Protein AF-A0A7J6WNK1-F1 (afdb_monomer_lite)

Secondary structure (DSSP, 8-state):
-------HHHHHHHHHHHHHHHHIIIIIHHHHHHHHHHHTTS--HHHHHHHTTSHHHHHHHHHHHHHHHHHHHHHHHHHHHHTSS--PPPSSHHHHHHHHHHHHHHHHHHHHHHHHHHHHHHHHHHHHSS-GGGTGGG-----------PPP------------------------TT--S------SS-TTSPPHHHHTT-----SSSPPP-TTSPBPTTSSSB--TTT---

Organism: Thalictrum thalictroides (NCBI:txid46969)

pLDDT: mean 73.59, std 22.01, range [27.31, 96.44]

Radius of gyration: 33.32 Å; chains: 1; bounding box: 62×66×99 Å

Foldseek 3Di:
DDDDDPPDVVVVVVVVVVVVCCCVVPDPVVVVVVVVVVVVVQDDDPVNVVCCVDPVSVVVVVVVVVVVLVVQQVVQCCCCVVPVDRLGQDPDPVCNVVSVVVVVVSVVVVVVVVVVVVVVQVVCCVVVVDRCVVPPVPPDDDPPDPDDDDDDDDDDDDDDDDDDDDDDDDDDPDDDPPPPDPDPPDDPDDVVDDDVCVVVVPDDDPPPDPDDDPPFDADPVNPDGDDPVNPDD

Sequence (233 aa):
MMEIDSDSEQSSTKKKIETLQGFTLGPLTSSISKLSFSSRGIPSDEDFHFYYNFIEFKKPIKEIVKKTESTLKSIGTSTSGIWGKNLSFPDDLDDAYDWLVNINDELFERFDSCVDEFKKVRKMEEESGKRVSSIMDEDGFQLVGKKKKGENRNLEKDEVEKMGSSSSAVKTVSRDARTTAARPRVPFHIPSITRPQREFKMVVDNSNEPFEHFWLEKSEDGSRVIHPLVSRH

InterPro domains:
  IPR012588 Exosome-associated factor Rrp6, N-terminal [PF08066] (39-120)
  IPR045092 Exosome complex exonuclease Rrp6-like [PTHR12124] (28-230)

Structure (mmCIF, N/CA/C/O backbone):
data_AF-A0A7J6WNK1-F1
#
_entry.id   AF-A0A7J6WNK1-F1
#
loop_
_atom_site.group_PDB
_atom_site.id
_atom_site.type_symbol
_atom_site.label_atom_id
_atom_site.label_alt_id
_atom_site.label_comp_id
_atom_site.label_asym_id
_atom_site.label_entity_id
_atom_site.label_seq_id
_atom_site.pdbx_PDB_ins_code
_atom_site.Cartn_x
_atom_site.Cartn_y
_atom_site.Cartn_z
_atom_site.occupancy
_atom_site.B_iso_or_equiv
_atom_site.auth_seq_id
_atom_site.auth_comp_id
_atom_site.auth_asym_id
_atom_site.auth_atom_id
_atom_site.pdbx_PDB_model_num
ATOM 1 N N . MET A 1 1 ? 31.914 30.004 -28.843 1.00 34.59 1 MET A N 1
ATOM 2 C CA . MET A 1 1 ? 32.045 28.716 -28.135 1.00 34.59 1 MET A CA 1
ATOM 3 C C . MET A 1 1 ? 31.206 28.855 -26.878 1.00 34.59 1 MET A C 1
ATOM 5 O O . MET A 1 1 ? 31.597 29.604 -25.998 1.00 34.59 1 MET A O 1
ATOM 9 N N . MET A 1 2 ? 29.986 28.318 -26.888 1.00 38.06 2 MET A N 1
ATOM 10 C CA . MET A 1 2 ? 29.057 28.371 -25.754 1.00 38.06 2 MET A CA 1
ATOM 11 C C . MET A 1 2 ? 28.550 26.951 -25.533 1.00 38.06 2 MET A C 1
ATOM 13 O O . MET A 1 2 ? 27.915 26.375 -26.414 1.00 38.06 2 MET A O 1
ATOM 17 N N . GLU A 1 3 ? 28.933 26.382 -24.396 1.00 40.69 3 GLU A N 1
ATOM 18 C CA . GLU A 1 3 ? 28.396 25.135 -23.863 1.00 40.69 3 GLU A CA 1
ATOM 19 C C . GLU A 1 3 ? 26.953 25.402 -23.416 1.00 40.69 3 GLU A C 1
ATOM 21 O O . GLU A 1 3 ? 26.695 26.401 -22.748 1.00 40.69 3 GLU A O 1
ATOM 26 N N . ILE A 1 4 ? 26.001 24.569 -23.846 1.00 45.25 4 ILE A N 1
ATOM 27 C CA . ILE A 1 4 ? 24.585 24.697 -23.476 1.00 45.25 4 ILE A CA 1
ATOM 28 C C . ILE A 1 4 ? 24.201 23.478 -22.637 1.00 45.25 4 ILE A C 1
ATOM 30 O O . ILE A 1 4 ? 24.302 22.334 -23.094 1.00 45.25 4 ILE A O 1
ATOM 34 N N . ASP A 1 5 ? 23.776 23.778 -21.411 1.00 42.44 5 ASP A N 1
ATOM 35 C CA . ASP A 1 5 ? 23.378 22.884 -20.326 1.00 42.44 5 ASP A CA 1
ATOM 36 C C . ASP A 1 5 ? 22.405 21.782 -20.769 1.00 42.44 5 ASP A C 1
ATOM 38 O O . ASP A 1 5 ? 21.244 22.027 -21.093 1.00 42.44 5 ASP A O 1
ATOM 42 N N . SER A 1 6 ? 22.870 20.532 -20.712 1.00 45.84 6 SER A N 1
ATOM 43 C CA . SER A 1 6 ? 22.037 19.320 -20.813 1.00 45.84 6 SER A CA 1
ATOM 44 C C . SER A 1 6 ? 21.539 18.830 -19.439 1.00 45.84 6 SER A C 1
ATOM 46 O O . SER A 1 6 ? 21.073 17.698 -19.313 1.00 45.84 6 SER A O 1
ATOM 48 N N . ASP A 1 7 ? 21.630 19.669 -18.403 1.00 47.41 7 ASP A N 1
ATOM 49 C CA . ASP A 1 7 ? 21.471 19.257 -17.003 1.00 47.41 7 ASP A CA 1
ATOM 50 C C . ASP A 1 7 ? 20.048 19.406 -16.429 1.00 47.41 7 ASP A C 1
ATOM 52 O O . ASP A 1 7 ? 19.753 18.816 -15.388 1.00 47.41 7 ASP A O 1
ATOM 56 N N . SER A 1 8 ? 19.122 20.132 -17.068 1.00 53.72 8 SER A N 1
ATOM 57 C CA . SER A 1 8 ? 17.834 20.500 -16.438 1.00 53.72 8 SER A CA 1
ATOM 58 C C . SER A 1 8 ? 16.804 19.355 -16.335 1.00 53.72 8 SER A C 1
ATOM 60 O O . SER A 1 8 ? 16.194 19.166 -15.280 1.00 53.72 8 SER A O 1
ATOM 62 N N . GLU A 1 9 ? 16.645 18.535 -17.376 1.00 48.50 9 GLU A N 1
ATOM 63 C CA . GLU A 1 9 ? 15.690 17.407 -17.425 1.00 48.50 9 GLU A CA 1
ATOM 64 C C . GLU A 1 9 ? 16.149 16.219 -16.560 1.00 48.50 9 GLU A C 1
ATOM 66 O O . GLU A 1 9 ? 15.383 15.680 -15.752 1.00 48.50 9 GLU A O 1
ATOM 71 N N . GLN A 1 10 ? 17.439 15.868 -16.638 1.00 51.78 10 GLN A N 1
ATOM 72 C CA . GLN A 1 10 ? 18.044 14.870 -15.750 1.00 51.78 10 GLN A CA 1
ATOM 73 C C . GLN A 1 10 ? 18.044 15.333 -14.287 1.00 51.78 10 GLN A C 1
ATOM 75 O O . GLN A 1 10 ? 17.928 14.504 -13.390 1.00 51.78 10 GLN A O 1
ATOM 80 N N . SER A 1 11 ? 18.149 16.639 -14.023 1.00 57.25 11 SER A N 1
ATOM 81 C CA . SER A 1 11 ? 18.037 17.209 -12.673 1.00 57.25 11 SER A CA 1
ATOM 82 C C . SER A 1 11 ? 16.638 17.011 -12.080 1.00 57.25 11 SER A C 1
ATOM 84 O O . SER A 1 11 ? 16.518 16.689 -10.899 1.00 57.25 11 SER A O 1
ATOM 86 N N . SER A 1 12 ? 15.570 17.125 -12.878 1.00 74.62 12 SER A N 1
ATOM 87 C CA . SER A 1 12 ? 14.189 16.997 -12.383 1.00 74.62 12 SER A CA 1
ATOM 88 C C . SER A 1 12 ? 13.828 15.570 -11.940 1.00 74.62 12 SER A C 1
ATOM 90 O O . SER A 1 12 ? 13.218 15.374 -10.887 1.00 74.62 12 SER A O 1
ATOM 92 N N . THR A 1 13 ? 14.241 14.563 -12.709 1.00 78.75 13 THR A N 1
ATOM 93 C CA . THR A 1 13 ? 13.998 13.143 -12.416 1.00 78.75 13 THR A CA 1
ATOM 94 C C . THR A 1 13 ? 14.875 12.656 -11.270 1.00 78.75 13 THR A C 1
ATOM 96 O O . THR A 1 13 ? 14.367 11.997 -10.364 1.00 78.75 13 THR A O 1
ATOM 99 N N . LYS A 1 14 ? 16.152 13.066 -11.234 1.00 84.81 14 LYS A N 1
ATOM 100 C CA . LYS A 1 14 ? 17.052 12.825 -10.093 1.00 84.81 14 LYS A CA 1
ATOM 101 C C . LYS A 1 14 ? 16.470 13.382 -8.794 1.00 84.81 14 LYS A C 1
ATOM 103 O O . LYS A 1 14 ? 16.349 12.635 -7.830 1.00 84.81 14 LYS A O 1
ATOM 108 N N . LYS A 1 15 ? 15.985 14.630 -8.797 1.00 88.38 15 LYS A N 1
ATOM 109 C CA . LYS A 1 15 ? 15.317 15.238 -7.632 1.00 88.38 15 LYS A CA 1
ATOM 110 C C . LYS A 1 15 ? 14.095 14.440 -7.175 1.00 88.38 15 LYS A C 1
ATOM 112 O O . LYS A 1 15 ? 13.946 14.193 -5.984 1.00 88.38 15 LYS A O 1
ATOM 117 N N . LYS A 1 16 ? 13.233 13.993 -8.098 1.00 90.19 16 LYS A N 1
ATOM 118 C CA . LYS A 1 16 ? 12.074 13.145 -7.753 1.00 90.19 16 LYS A CA 1
ATOM 119 C C . LYS A 1 16 ? 12.514 11.838 -7.085 1.00 90.19 16 LYS A C 1
ATOM 121 O O . LYS A 1 16 ? 11.961 11.472 -6.050 1.00 90.19 16 LYS A O 1
ATOM 126 N N . ILE A 1 17 ? 13.535 11.173 -7.624 1.00 91.56 17 ILE A N 1
ATOM 127 C CA . ILE A 1 17 ? 14.082 9.931 -7.058 1.00 91.56 17 ILE A CA 1
ATOM 128 C C . ILE A 1 17 ? 14.664 10.175 -5.662 1.00 91.56 17 ILE A C 1
ATOM 130 O O . ILE A 1 17 ? 14.347 9.430 -4.741 1.00 91.56 17 ILE A O 1
ATOM 134 N N . GLU A 1 18 ? 15.450 11.236 -5.479 1.00 91.94 18 GLU A N 1
ATOM 135 C CA . GLU A 1 18 ? 16.028 11.611 -4.183 1.00 91.94 18 GLU A CA 1
ATOM 136 C C . GLU A 1 18 ? 14.943 11.909 -3.142 1.00 91.94 18 GLU A C 1
ATOM 138 O O . GLU A 1 18 ? 15.019 11.427 -2.013 1.00 91.94 18 GLU A O 1
ATOM 143 N N . THR A 1 19 ? 13.891 12.645 -3.521 1.00 93.00 19 THR A N 1
ATOM 144 C CA . THR A 1 19 ? 12.760 12.912 -2.618 1.00 93.00 19 THR A CA 1
ATOM 145 C C . THR A 1 19 ? 12.017 11.636 -2.231 1.00 93.00 19 THR A C 1
ATOM 147 O O . THR A 1 19 ? 11.697 11.452 -1.055 1.00 93.00 19 THR A O 1
ATOM 150 N N . LEU A 1 20 ? 11.790 10.725 -3.185 1.00 92.06 20 LEU A N 1
ATOM 151 C CA . LEU A 1 20 ? 11.141 9.445 -2.923 1.00 92.06 20 LEU A CA 1
ATOM 152 C C . LEU A 1 20 ? 12.001 8.574 -2.003 1.00 92.06 20 LEU A C 1
ATOM 154 O O . LEU A 1 20 ? 11.494 8.060 -1.011 1.00 92.06 20 LEU A O 1
ATOM 158 N N . GLN A 1 21 ? 13.303 8.470 -2.277 1.00 92.19 21 GLN A N 1
ATOM 159 C CA . GLN A 1 21 ? 14.247 7.733 -1.439 1.00 92.19 21 GLN A CA 1
ATOM 160 C C . GLN A 1 21 ? 14.309 8.302 -0.020 1.00 92.19 21 GLN A C 1
ATOM 162 O O . GLN A 1 21 ? 14.218 7.547 0.947 1.00 92.19 21 GLN A O 1
ATOM 167 N N . GLY A 1 22 ? 14.405 9.626 0.124 1.00 93.94 22 GLY A N 1
ATOM 168 C CA . GLY A 1 22 ? 14.402 10.292 1.426 1.00 93.94 22 GLY A CA 1
ATOM 169 C C . GLY A 1 22 ? 13.127 10.003 2.218 1.00 93.94 22 GLY A C 1
ATOM 170 O O . GLY A 1 22 ? 13.191 9.708 3.412 1.00 93.94 22 GLY A O 1
ATOM 171 N N . PHE A 1 23 ? 11.972 10.005 1.548 1.00 94.25 23 PHE A N 1
ATOM 172 C CA . PHE A 1 23 ? 10.697 9.643 2.159 1.00 94.25 23 PHE A CA 1
ATOM 173 C C . PHE A 1 23 ? 10.648 8.168 2.586 1.00 94.25 23 PHE A C 1
ATOM 175 O O . PHE A 1 23 ? 10.246 7.874 3.716 1.00 94.25 23 PHE A O 1
ATOM 182 N N . THR A 1 24 ? 11.086 7.244 1.723 1.00 91.94 24 THR A N 1
ATOM 183 C CA . THR A 1 24 ? 11.048 5.803 2.007 1.00 91.94 24 THR A CA 1
ATOM 184 C C . THR A 1 24 ? 12.036 5.400 3.092 1.00 91.94 24 THR A C 1
ATOM 186 O O . THR A 1 24 ? 11.674 4.619 3.958 1.00 91.94 24 THR A O 1
ATOM 189 N N . LEU A 1 25 ? 13.263 5.930 3.087 1.00 93.00 25 LEU A N 1
ATOM 190 C CA . LEU A 1 25 ? 14.304 5.564 4.056 1.00 93.00 25 LEU A CA 1
ATOM 191 C C . LEU A 1 25 ? 14.124 6.238 5.423 1.00 93.00 25 LEU A C 1
ATOM 193 O O . LEU A 1 25 ? 14.620 5.708 6.414 1.00 93.00 25 LEU A O 1
ATOM 197 N N . GLY A 1 26 ? 13.431 7.378 5.488 1.00 92.31 26 GLY A N 1
ATOM 198 C CA . GLY A 1 26 ? 13.261 8.151 6.718 1.00 92.31 26 GLY A CA 1
ATOM 199 C C . GLY A 1 26 ? 11.870 8.022 7.354 1.00 92.31 26 GLY A C 1
ATOM 200 O O . GLY A 1 26 ? 11.633 7.133 8.179 1.00 92.31 26 GLY A O 1
ATOM 201 N N . PRO A 1 27 ? 10.948 8.958 7.066 1.00 93.88 27 PRO A N 1
ATOM 202 C CA . PRO A 1 27 ? 9.694 9.086 7.801 1.00 93.88 27 PRO A CA 1
ATOM 203 C C . PRO A 1 27 ? 8.761 7.885 7.622 1.00 93.88 27 PRO A C 1
ATOM 205 O O . PRO A 1 27 ? 8.099 7.497 8.588 1.00 93.88 27 PRO A O 1
ATOM 208 N N . LEU A 1 28 ? 8.714 7.276 6.433 1.00 93.94 28 LEU A N 1
ATOM 209 C CA . LEU A 1 28 ? 7.808 6.162 6.160 1.00 93.94 28 LEU A CA 1
ATOM 210 C C . LEU A 1 28 ? 8.210 4.903 6.938 1.00 93.94 28 LEU A C 1
ATOM 212 O O . LEU A 1 28 ? 7.412 4.380 7.714 1.00 93.94 28 LEU A O 1
ATOM 216 N N . THR A 1 29 ? 9.456 4.448 6.794 1.00 95.62 29 THR A N 1
ATOM 217 C CA . THR A 1 29 ? 9.992 3.280 7.517 1.00 95.62 29 THR A CA 1
ATOM 218 C C . THR A 1 29 ? 9.930 3.458 9.027 1.00 95.62 29 THR A C 1
ATOM 220 O O . THR A 1 29 ? 9.540 2.527 9.735 1.00 95.62 29 THR A O 1
ATOM 223 N N . SER A 1 30 ? 10.257 4.650 9.539 1.00 95.88 30 SER A N 1
ATOM 224 C CA . SER A 1 30 ? 10.147 4.947 10.970 1.00 95.88 30 SER A CA 1
ATOM 225 C C . SER A 1 30 ? 8.700 4.850 11.456 1.00 95.88 30 SER A C 1
ATOM 227 O O . SER A 1 30 ? 8.442 4.248 12.500 1.00 95.88 30 SER A O 1
ATOM 229 N N . SER A 1 31 ? 7.746 5.391 10.693 1.00 95.69 31 SER A N 1
ATOM 230 C CA . SER A 1 31 ? 6.321 5.343 11.037 1.00 95.69 31 SER A CA 1
ATOM 231 C C . SER A 1 31 ? 5.776 3.916 11.003 1.00 95.69 31 SER A C 1
ATOM 233 O O . SER A 1 31 ? 5.101 3.510 11.945 1.00 95.69 31 SER A O 1
ATOM 235 N N . ILE A 1 32 ? 6.134 3.125 9.986 1.00 95.12 32 ILE A N 1
ATOM 236 C CA . ILE A 1 32 ? 5.760 1.705 9.878 1.00 95.12 32 ILE A CA 1
ATOM 237 C C . ILE A 1 32 ? 6.359 0.897 11.033 1.00 95.12 32 ILE A C 1
ATOM 239 O O . ILE A 1 32 ? 5.665 0.086 11.641 1.00 95.12 32 ILE A O 1
ATOM 243 N N . SER A 1 33 ? 7.620 1.148 11.390 1.00 94.88 33 SER A N 1
ATOM 244 C CA . SER A 1 33 ? 8.281 0.459 12.505 1.00 94.88 33 SER A CA 1
ATOM 245 C C . SER A 1 33 ? 7.610 0.775 13.842 1.00 94.88 33 SER A C 1
ATOM 247 O O . SER A 1 33 ? 7.338 -0.131 14.628 1.00 94.88 33 SER A O 1
ATOM 249 N N . LYS A 1 34 ? 7.286 2.052 14.092 1.00 95.00 34 LYS A N 1
ATOM 250 C CA . LYS A 1 34 ? 6.538 2.477 15.286 1.00 95.00 34 LYS A CA 1
ATOM 251 C C . LYS A 1 34 ? 5.139 1.871 15.320 1.00 95.00 34 LYS A C 1
ATOM 253 O O . LYS A 1 34 ? 4.717 1.420 16.378 1.00 95.00 34 LYS A O 1
ATOM 258 N N . LEU A 1 35 ? 4.445 1.830 14.182 1.00 93.31 35 LEU A N 1
ATOM 259 C CA . LEU A 1 35 ? 3.123 1.220 14.067 1.00 93.31 35 LEU A CA 1
ATOM 260 C C . LEU A 1 35 ? 3.184 -0.283 14.361 1.00 93.31 35 LEU A C 1
ATOM 262 O O . LEU A 1 35 ? 2.418 -0.771 15.184 1.00 93.31 35 LEU A O 1
ATOM 266 N N . SER A 1 36 ? 4.135 -1.000 13.758 1.00 93.88 36 SER A N 1
ATOM 267 C CA . SER A 1 36 ? 4.348 -2.432 13.986 1.00 93.88 36 SER A CA 1
ATOM 268 C C . SER A 1 36 ? 4.683 -2.730 15.448 1.00 93.88 36 SER A C 1
ATOM 270 O O . SER A 1 36 ? 4.097 -3.630 16.046 1.00 93.88 36 SER A O 1
ATOM 272 N N . PHE A 1 37 ? 5.567 -1.936 16.059 1.00 93.38 37 PHE A N 1
ATOM 273 C CA . PHE A 1 37 ? 5.897 -2.076 17.475 1.00 93.38 37 PHE A CA 1
ATOM 274 C C . PHE A 1 37 ? 4.689 -1.785 18.373 1.00 93.38 37 PHE A C 1
ATOM 276 O O . PHE A 1 37 ? 4.374 -2.578 19.254 1.00 93.38 37 PHE A O 1
ATOM 283 N N . SER A 1 38 ? 3.976 -0.686 18.119 1.00 91.06 38 SER A N 1
ATOM 284 C CA . SER A 1 38 ? 2.793 -0.301 18.892 1.00 91.06 38 SER A CA 1
ATOM 285 C C . SER A 1 38 ? 1.653 -1.308 18.752 1.00 91.06 38 SER A C 1
ATOM 287 O O . SER A 1 38 ? 0.916 -1.515 19.711 1.00 91.06 38 SER A O 1
ATOM 289 N N . SER A 1 39 ? 1.509 -1.948 17.590 1.00 90.88 39 SER A N 1
ATOM 290 C CA . SER A 1 39 ? 0.487 -2.970 17.353 1.00 90.88 39 SER A CA 1
ATOM 291 C C . SER A 1 39 ? 0.667 -4.186 18.259 1.00 90.88 39 SER A C 1
ATOM 293 O O . SER A 1 39 ? -0.321 -4.805 18.633 1.00 90.88 39 SER A O 1
ATOM 295 N N . ARG A 1 40 ? 1.906 -4.510 18.651 1.00 90.00 40 ARG A N 1
ATOM 296 C CA . ARG A 1 40 ? 2.200 -5.605 19.593 1.00 90.00 40 ARG A CA 1
ATOM 297 C C . ARG A 1 40 ? 1.779 -5.294 21.028 1.00 90.00 40 ARG A C 1
ATOM 299 O O . ARG A 1 40 ? 1.725 -6.200 21.847 1.00 90.00 40 ARG A O 1
ATOM 306 N N . GLY A 1 41 ? 1.520 -4.023 21.340 1.00 87.50 41 GLY A N 1
ATOM 307 C CA . GLY A 1 41 ? 1.028 -3.598 22.648 1.00 87.50 41 GLY A CA 1
ATOM 308 C C . GLY A 1 41 ? -0.479 -3.782 22.831 1.00 87.50 41 GLY A C 1
ATOM 309 O O . GLY A 1 41 ? -0.979 -3.513 23.919 1.00 87.50 41 GLY A O 1
ATOM 310 N N . ILE A 1 42 ? -1.207 -4.199 21.790 1.00 89.62 42 ILE A N 1
ATOM 311 C CA . ILE A 1 42 ? -2.643 -4.471 21.876 1.00 89.62 42 ILE A CA 1
ATOM 312 C C . ILE A 1 42 ? -2.824 -5.886 22.453 1.00 89.62 42 ILE A C 1
ATOM 314 O O . ILE A 1 42 ? -2.314 -6.836 21.858 1.00 89.62 42 ILE A O 1
ATOM 318 N N . PRO A 1 43 ? -3.529 -6.043 23.592 1.00 89.00 43 PRO A N 1
ATOM 319 C CA . PRO A 1 43 ? -3.863 -7.354 24.140 1.00 89.00 43 PRO A CA 1
ATOM 320 C C . PRO A 1 43 ? -4.642 -8.206 23.132 1.00 89.00 43 PRO A C 1
ATOM 322 O O . PRO A 1 43 ? -5.377 -7.668 22.304 1.00 89.00 43 PRO A O 1
ATOM 325 N N . SER A 1 44 ? -4.523 -9.527 23.235 1.00 89.00 44 SER A N 1
ATOM 326 C CA . SER A 1 44 ? -5.253 -10.490 22.396 1.00 89.00 44 SER A CA 1
ATOM 327 C C . SER A 1 44 ? -6.091 -11.432 23.262 1.00 89.00 44 SER A C 1
ATOM 329 O O . SER A 1 44 ? -5.916 -11.461 24.480 1.00 89.00 44 SER A O 1
ATOM 331 N N . ASP A 1 45 ? -7.028 -12.146 22.638 1.00 90.69 45 ASP A N 1
ATOM 332 C CA . ASP A 1 45 ? -7.854 -13.191 23.253 1.00 90.69 45 ASP A CA 1
ATOM 333 C C . ASP A 1 45 ? -8.504 -12.783 24.592 1.00 90.69 45 ASP A C 1
ATOM 335 O O . ASP A 1 45 ? -9.222 -11.779 24.673 1.00 90.69 45 ASP A O 1
ATOM 339 N N . GLU A 1 46 ? -8.282 -13.572 25.646 1.00 89.06 46 GLU A N 1
ATOM 340 C CA . GLU A 1 46 ? -8.909 -13.405 26.959 1.00 89.06 46 GLU A CA 1
ATOM 341 C C . GLU A 1 46 ? -8.609 -12.038 27.581 1.00 89.06 46 GLU A C 1
ATOM 343 O O . GLU A 1 46 ? -9.522 -11.376 28.085 1.00 89.06 46 GLU A O 1
ATOM 348 N N . ASP A 1 47 ? -7.361 -11.571 27.478 1.00 91.75 47 ASP A N 1
ATOM 349 C CA . ASP A 1 47 ? -6.950 -10.271 28.010 1.00 91.75 47 ASP A CA 1
ATOM 350 C C . ASP A 1 47 ? -7.696 -9.139 27.303 1.00 91.75 47 ASP A C 1
ATOM 352 O O . ASP A 1 47 ? -8.193 -8.210 27.945 1.00 91.75 47 ASP A O 1
ATOM 356 N N . PHE A 1 48 ? -7.843 -9.225 25.978 1.00 94.56 48 PHE A N 1
ATOM 357 C CA . PHE A 1 48 ? -8.610 -8.235 25.230 1.00 94.56 48 PHE A CA 1
ATOM 358 C C . PHE A 1 48 ? -10.065 -8.189 25.705 1.00 94.56 48 PHE A C 1
ATOM 360 O O . PHE A 1 48 ? -10.580 -7.106 25.991 1.00 94.56 48 PHE A O 1
ATOM 367 N N . HIS A 1 49 ? -10.722 -9.344 25.837 1.00 92.75 49 HIS A N 1
ATOM 368 C CA . HIS A 1 49 ? -12.108 -9.419 26.304 1.00 92.75 49 HIS A CA 1
ATOM 369 C C . HIS A 1 49 ? -12.277 -8.877 27.725 1.00 92.75 49 HIS A C 1
ATOM 371 O O . HIS A 1 49 ? -13.248 -8.165 27.995 1.00 92.75 49 HIS A O 1
ATOM 377 N N . PHE A 1 50 ? -11.325 -9.157 28.616 1.00 94.81 50 PHE A N 1
ATOM 378 C CA . PHE A 1 50 ? -11.318 -8.618 29.969 1.00 94.81 50 PHE A CA 1
ATOM 379 C C . PHE A 1 50 ? -11.222 -7.088 29.961 1.00 94.81 50 PHE A C 1
ATOM 381 O O . PHE A 1 50 ? -12.076 -6.413 30.547 1.00 94.81 50 PHE A O 1
ATOM 388 N N . TYR A 1 51 ? -10.233 -6.527 29.255 1.00 94.25 51 TYR A N 1
ATOM 389 C CA . TYR A 1 51 ? -10.006 -5.082 29.224 1.00 94.25 51 TYR A CA 1
ATOM 390 C C . TYR A 1 51 ? -11.093 -4.317 28.457 1.00 94.25 51 TYR A C 1
ATOM 392 O O . TYR A 1 51 ? -11.397 -3.174 28.801 1.00 94.25 51 TYR A O 1
ATOM 400 N N . TYR A 1 52 ? -11.748 -4.934 27.469 1.00 94.12 52 TYR A N 1
ATOM 401 C CA . TYR A 1 52 ? -12.820 -4.308 26.682 1.00 94.12 52 TYR A CA 1
ATOM 402 C C . TYR A 1 52 ? -14.081 -3.962 27.492 1.00 94.12 52 TYR A C 1
ATOM 404 O O . TYR A 1 52 ? -14.918 -3.174 27.034 1.00 94.12 52 TYR A O 1
ATOM 412 N N . ASN A 1 53 ? -14.197 -4.480 28.717 1.00 94.81 53 ASN A N 1
ATOM 413 C CA . ASN A 1 53 ? -15.241 -4.086 29.664 1.00 94.81 53 ASN A CA 1
ATOM 414 C C . ASN A 1 53 ? -15.039 -2.666 30.219 1.00 94.81 53 ASN A C 1
ATOM 416 O O . ASN A 1 53 ? -16.013 -2.016 30.600 1.00 94.81 53 ASN A O 1
ATOM 420 N N . PHE A 1 54 ? -13.803 -2.160 30.233 1.00 96.38 54 PHE A N 1
ATOM 421 C CA . PHE A 1 54 ? -13.481 -0.824 30.729 1.00 96.38 54 PHE A CA 1
ATOM 422 C C . PHE A 1 54 ? -13.599 0.216 29.615 1.00 96.38 54 PHE A C 1
ATOM 424 O O . PHE A 1 54 ? -13.093 0.048 28.500 1.00 96.38 54 PHE A O 1
ATOM 431 N N . ILE A 1 55 ? -14.260 1.335 29.913 1.00 95.94 55 ILE A N 1
ATOM 432 C CA . ILE A 1 55 ? -14.501 2.402 28.931 1.00 95.94 55 ILE A CA 1
ATOM 433 C C . ILE A 1 55 ? -13.179 3.064 28.521 1.00 95.94 55 ILE A C 1
ATOM 435 O O . ILE A 1 55 ? -13.015 3.463 27.365 1.00 95.94 55 ILE A O 1
ATOM 439 N N . GLU A 1 56 ? -12.238 3.145 29.455 1.00 96.31 56 GLU A N 1
ATOM 440 C CA . GLU A 1 56 ? -10.892 3.692 29.307 1.00 96.31 56 GLU A CA 1
ATOM 441 C C . GLU A 1 56 ? -10.085 2.934 28.251 1.00 96.31 56 GLU A C 1
ATOM 443 O O . GLU A 1 56 ? -9.321 3.556 27.522 1.00 96.31 56 GLU A O 1
ATOM 448 N N . PHE A 1 57 ? -10.295 1.620 28.122 1.00 94.88 57 PHE A N 1
ATOM 449 C CA . PHE A 1 57 ? -9.663 0.788 27.096 1.00 94.88 57 PHE A CA 1
ATOM 450 C C . PHE A 1 57 ? -10.489 0.749 25.802 1.00 94.88 57 PHE A C 1
ATOM 452 O O . PHE A 1 57 ? -9.962 0.910 24.701 1.00 94.88 57 PHE A O 1
ATOM 459 N N . LYS A 1 58 ? -11.816 0.629 25.915 1.00 95.12 58 LYS A N 1
ATOM 460 C CA . LYS A 1 58 ? -12.734 0.548 24.769 1.00 95.12 58 LYS A CA 1
ATOM 461 C C . LYS A 1 58 ? -12.688 1.781 23.863 1.00 95.12 58 LYS A C 1
ATOM 463 O O . LYS A 1 58 ? -12.796 1.645 22.644 1.00 95.12 58 LYS A O 1
ATOM 468 N N . LYS A 1 59 ? -12.566 2.985 24.436 1.00 96.44 59 LYS A N 1
ATOM 469 C CA . LYS A 1 59 ? -12.526 4.248 23.676 1.00 96.44 59 LYS A CA 1
ATOM 470 C C . LYS A 1 59 ? -11.307 4.319 22.734 1.00 96.44 59 LYS A C 1
ATOM 472 O O . LYS A 1 59 ? -11.543 4.447 21.532 1.00 96.44 59 LYS A O 1
ATOM 477 N N . PRO A 1 60 ? -10.053 4.177 23.213 1.00 94.38 60 PRO A N 1
ATOM 478 C CA . PRO A 1 60 ? -8.872 4.125 22.349 1.00 94.38 60 PRO A CA 1
ATOM 479 C C . PRO A 1 60 ? -8.939 3.040 21.275 1.00 94.38 60 PRO A C 1
ATOM 481 O O . PRO A 1 60 ? -8.625 3.310 20.120 1.00 94.38 60 PRO A O 1
ATOM 484 N N . ILE A 1 61 ? -9.404 1.832 21.615 1.00 94.62 61 ILE A N 1
ATOM 485 C CA . ILE A 1 61 ? -9.512 0.734 20.643 1.00 94.62 61 ILE A CA 1
ATOM 486 C C . ILE A 1 61 ? -10.463 1.096 19.497 1.00 94.62 61 ILE A C 1
ATOM 488 O O . ILE A 1 61 ? -10.113 0.927 18.332 1.00 94.62 61 ILE A O 1
ATOM 492 N N . LYS A 1 62 ? -11.637 1.666 19.797 1.00 94.75 62 LYS A N 1
ATOM 493 C CA . LYS A 1 62 ? -12.568 2.132 18.755 1.00 94.75 62 LYS A CA 1
ATOM 494 C C . LYS A 1 62 ? -11.968 3.226 17.873 1.00 94.75 62 LYS A C 1
ATOM 496 O O . LYS A 1 62 ? -12.254 3.276 16.680 1.00 94.75 62 LYS A O 1
ATOM 501 N N . GLU A 1 63 ? -11.155 4.106 18.449 1.00 95.88 63 GLU A N 1
ATOM 502 C CA . GLU A 1 63 ? -10.461 5.141 17.687 1.00 95.88 63 GLU A CA 1
ATOM 503 C C . GLU A 1 63 ? -9.407 4.544 16.744 1.00 95.88 63 GLU A C 1
ATOM 505 O O . GLU A 1 63 ? -9.325 4.957 15.587 1.00 95.88 63 GLU A O 1
ATOM 510 N N . ILE A 1 64 ? -8.648 3.545 17.208 1.00 94.00 64 ILE A N 1
ATOM 511 C CA . ILE A 1 64 ? -7.682 2.799 16.391 1.00 94.00 64 ILE A CA 1
ATOM 512 C C . ILE A 1 64 ? -8.396 2.098 15.231 1.00 94.00 64 ILE A C 1
ATOM 514 O O . ILE A 1 64 ? -7.982 2.268 14.086 1.00 94.00 64 ILE A O 1
ATOM 518 N N . VAL A 1 65 ? -9.494 1.381 15.491 1.00 92.81 65 VAL A N 1
ATOM 519 C CA . VAL A 1 65 ? -10.296 0.710 14.449 1.00 92.81 65 VAL A CA 1
ATOM 520 C C . VAL A 1 65 ? -10.783 1.720 13.409 1.00 92.81 65 VAL A C 1
ATOM 522 O O . VAL A 1 65 ? -10.481 1.588 12.229 1.00 92.81 65 VAL A O 1
ATOM 525 N N . LYS A 1 66 ? -11.405 2.824 13.840 1.00 94.75 66 LYS A N 1
ATOM 526 C CA . LYS A 1 66 ? -11.889 3.861 12.916 1.00 94.75 66 LYS A CA 1
ATOM 527 C C . LYS A 1 66 ? -10.770 4.457 12.052 1.00 94.75 66 LYS A C 1
ATOM 529 O O . LYS A 1 66 ? -10.965 4.720 10.865 1.00 94.75 66 LYS A O 1
ATOM 534 N N . LYS A 1 67 ? -9.601 4.717 12.646 1.00 95.25 67 LYS A N 1
ATOM 535 C CA . LYS A 1 67 ? -8.439 5.251 11.923 1.00 95.25 67 LYS A CA 1
ATOM 536 C C . LYS A 1 67 ? -7.888 4.231 10.928 1.00 95.25 67 LYS A C 1
ATOM 538 O O . LYS A 1 67 ? -7.649 4.599 9.782 1.00 95.25 67 LYS A O 1
ATOM 543 N N . THR A 1 68 ? -7.720 2.978 11.346 1.00 93.38 68 THR A N 1
ATOM 544 C CA . THR A 1 68 ? -7.197 1.898 10.494 1.00 93.38 68 THR A CA 1
ATOM 545 C C . THR A 1 68 ? -8.125 1.618 9.312 1.00 93.38 68 THR A C 1
ATOM 547 O O . THR A 1 68 ? -7.665 1.661 8.172 1.00 93.38 68 THR A O 1
ATOM 550 N N . GLU A 1 69 ? -9.434 1.494 9.533 1.00 93.31 69 GLU A N 1
ATOM 551 C CA . GLU A 1 69 ? -10.437 1.371 8.463 1.00 93.31 69 GLU A CA 1
ATOM 552 C C . GLU A 1 69 ? -10.375 2.543 7.477 1.00 93.31 69 GLU A C 1
ATOM 554 O O . GLU A 1 69 ? -10.335 2.340 6.265 1.00 93.31 69 GLU A O 1
ATOM 559 N N . SER A 1 70 ? -10.304 3.785 7.971 1.00 95.31 70 SER A N 1
ATOM 560 C CA . SER A 1 70 ? -10.194 4.963 7.103 1.00 95.31 70 SER A CA 1
ATOM 561 C C . SER A 1 70 ? -8.915 4.948 6.263 1.00 95.31 70 SER A C 1
ATOM 563 O O . SER A 1 70 ? -8.945 5.364 5.103 1.00 95.31 70 SER A O 1
ATOM 565 N N . THR A 1 71 ? -7.791 4.497 6.825 1.00 94.56 71 THR A N 1
ATOM 566 C CA . THR A 1 71 ? -6.533 4.383 6.077 1.00 94.56 71 THR A CA 1
ATOM 567 C C . THR A 1 71 ? -6.587 3.275 5.029 1.00 94.56 71 THR A C 1
ATOM 569 O O . THR A 1 71 ? -6.155 3.501 3.902 1.00 94.56 71 THR A O 1
ATOM 572 N N . LEU A 1 72 ? -7.180 2.121 5.352 1.00 94.06 72 LEU A N 1
ATOM 573 C CA . LEU A 1 72 ? -7.342 1.005 4.418 1.00 94.06 72 LEU A CA 1
ATOM 574 C C . LEU A 1 72 ? -8.298 1.366 3.275 1.00 94.06 72 LEU A C 1
ATOM 576 O O . LEU A 1 72 ? -7.979 1.117 2.115 1.00 94.06 72 LEU A O 1
ATOM 580 N N . LYS A 1 73 ? -9.399 2.070 3.570 1.00 93.50 73 LYS A N 1
ATOM 581 C CA . LYS A 1 73 ? -10.296 2.651 2.557 1.00 93.50 73 LYS A CA 1
ATOM 582 C C . LYS A 1 73 ? -9.553 3.609 1.626 1.00 93.50 73 LYS A C 1
ATOM 584 O O . LYS A 1 73 ? -9.691 3.500 0.411 1.00 93.50 73 LYS A O 1
ATOM 589 N N . SER A 1 74 ? -8.714 4.495 2.168 1.00 94.12 74 SER A N 1
ATOM 590 C CA . SER A 1 74 ? -7.897 5.415 1.362 1.00 94.12 74 SER A CA 1
ATOM 591 C C . SER A 1 74 ? -6.936 4.674 0.420 1.00 94.12 74 SER A C 1
ATOM 593 O O . SER A 1 74 ? -6.891 4.968 -0.779 1.00 94.12 74 SER A O 1
ATOM 595 N N . ILE A 1 75 ? -6.234 3.653 0.928 1.00 92.62 75 ILE A N 1
ATOM 596 C CA . ILE A 1 75 ? -5.360 2.791 0.118 1.00 92.62 75 ILE A CA 1
ATOM 597 C C . ILE A 1 75 ? -6.170 2.121 -0.995 1.00 92.62 75 ILE A C 1
ATOM 599 O O . ILE A 1 75 ? -5.817 2.261 -2.165 1.00 92.62 75 ILE A O 1
ATOM 603 N N . GLY A 1 76 ? -7.294 1.489 -0.649 1.00 91.81 76 GLY A N 1
ATOM 604 C CA . GLY A 1 76 ? -8.182 0.830 -1.604 1.00 91.81 76 GLY A CA 1
ATOM 605 C C . GLY A 1 76 ? -8.666 1.768 -2.711 1.00 91.81 76 GLY A C 1
ATOM 606 O O . GLY A 1 76 ? -8.532 1.452 -3.888 1.00 91.81 76 GLY A O 1
ATOM 607 N N . THR A 1 77 ? -9.129 2.976 -2.375 1.00 90.88 77 THR A N 1
ATOM 608 C CA . THR A 1 77 ? -9.559 3.962 -3.389 1.00 90.88 77 THR A CA 1
ATOM 609 C C . THR A 1 77 ? -8.423 4.423 -4.307 1.00 90.88 77 THR A C 1
ATOM 611 O O . THR A 1 77 ? -8.654 4.699 -5.484 1.00 90.88 77 THR A O 1
ATOM 614 N N . SER A 1 78 ? -7.187 4.455 -3.801 1.00 90.69 78 SER A N 1
ATOM 615 C CA . SER A 1 78 ? -6.009 4.862 -4.574 1.00 90.69 78 SER A CA 1
ATOM 616 C C . SER A 1 78 ? -5.574 3.799 -5.591 1.00 90.69 78 SER A C 1
ATOM 618 O O . SER A 1 78 ? -4.981 4.142 -6.617 1.00 90.69 78 SER A O 1
ATOM 620 N N . THR A 1 79 ? -5.905 2.521 -5.366 1.00 88.94 79 THR A N 1
ATOM 621 C CA . THR A 1 79 ? -5.536 1.417 -6.276 1.00 88.94 79 THR A CA 1
ATOM 622 C C . THR A 1 79 ? -6.089 1.593 -7.687 1.00 88.94 79 THR A C 1
ATOM 624 O O . THR A 1 79 ? -5.399 1.274 -8.652 1.00 88.94 79 THR A O 1
ATOM 627 N N . SER A 1 80 ? -7.267 2.204 -7.845 1.00 87.06 80 SER A N 1
ATOM 628 C CA . SER A 1 80 ? -7.851 2.429 -9.170 1.00 87.06 80 SER A CA 1
ATOM 629 C C . SER A 1 80 ? -6.980 3.321 -10.056 1.00 87.06 80 SER A C 1
ATOM 631 O O . SER A 1 80 ? -6.958 3.117 -11.266 1.00 87.06 80 SER A O 1
ATOM 633 N N . GLY A 1 81 ? -6.272 4.300 -9.484 1.00 85.44 81 GLY A N 1
ATOM 634 C CA . GLY A 1 81 ? -5.389 5.191 -10.243 1.00 85.44 81 GLY A CA 1
ATOM 635 C C . GLY A 1 81 ? -4.009 4.592 -10.515 1.00 85.44 81 GLY A C 1
ATOM 636 O O . GLY A 1 81 ? -3.408 4.883 -11.544 1.00 85.44 81 GLY A O 1
ATOM 637 N N . ILE A 1 82 ? -3.512 3.750 -9.605 1.00 86.12 82 ILE A N 1
ATOM 638 C CA . ILE A 1 82 ? -2.153 3.190 -9.670 1.00 86.12 82 ILE A CA 1
ATOM 639 C C . ILE A 1 82 ? -2.139 1.878 -10.466 1.00 86.12 82 ILE A C 1
ATOM 641 O O . ILE A 1 82 ? -1.241 1.639 -11.270 1.00 86.12 82 ILE A O 1
ATOM 645 N N . TRP A 1 83 ? -3.142 1.027 -10.257 1.00 88.06 83 TRP A N 1
ATOM 646 C CA . TRP A 1 83 ? -3.220 -0.324 -10.815 1.00 88.06 83 TRP A CA 1
ATOM 647 C C . TRP A 1 83 ? -4.311 -0.469 -11.881 1.00 88.06 83 TRP A C 1
ATOM 649 O O . TRP A 1 83 ? -4.314 -1.446 -12.625 1.00 88.06 83 TRP A O 1
ATOM 659 N N . GLY A 1 84 ? -5.230 0.494 -12.010 1.00 85.56 84 GLY A N 1
ATOM 660 C CA . GLY A 1 84 ? -6.336 0.408 -12.973 1.00 85.56 84 GLY A CA 1
ATOM 661 C C . GLY A 1 84 ? -7.423 -0.600 -12.581 1.00 85.56 84 GLY A C 1
ATOM 662 O O . GLY A 1 84 ? -8.334 -0.855 -13.367 1.00 85.56 84 GLY A O 1
ATOM 663 N N . LYS A 1 85 ? -7.342 -1.166 -11.371 1.00 85.25 85 LYS A N 1
ATOM 664 C CA . LYS A 1 85 ? -8.336 -2.059 -10.768 1.00 85.25 85 LYS A CA 1
ATOM 665 C C . LYS A 1 85 ? -8.928 -1.358 -9.549 1.00 85.25 85 LYS A C 1
ATOM 667 O O . LYS A 1 85 ? -8.187 -0.798 -8.747 1.00 85.25 85 LYS A O 1
ATOM 672 N N . ASN A 1 86 ? -10.251 -1.364 -9.411 1.00 85.88 86 ASN A N 1
ATOM 673 C CA . ASN A 1 86 ? -10.895 -0.848 -8.206 1.00 85.88 86 ASN A CA 1
ATOM 674 C C . ASN A 1 86 ? -10.895 -1.946 -7.138 1.00 85.88 86 ASN A C 1
ATOM 676 O O . ASN A 1 86 ? -11.694 -2.877 -7.214 1.00 85.88 86 ASN A O 1
ATOM 680 N N . LEU A 1 87 ? -9.986 -1.832 -6.172 1.00 88.31 87 LEU A N 1
ATOM 681 C CA . LEU A 1 87 ? -9.913 -2.703 -5.003 1.00 88.31 87 LEU A CA 1
ATOM 682 C C . LEU A 1 87 ? -10.329 -1.899 -3.766 1.00 88.31 87 LEU A C 1
ATOM 684 O O . LEU A 1 87 ? -9.522 -1.627 -2.878 1.00 88.31 87 LEU A O 1
ATOM 688 N N . SER A 1 88 ? -11.586 -1.457 -3.717 1.00 91.50 88 SER A N 1
ATOM 689 C CA . SER A 1 88 ? -12.138 -0.760 -2.551 1.00 91.50 88 SER A CA 1
ATOM 690 C C . SER A 1 88 ? -12.151 -1.664 -1.322 1.00 91.50 88 SER A C 1
ATOM 692 O O . SER A 1 88 ? -12.538 -2.826 -1.421 1.00 91.50 88 SER A O 1
ATOM 694 N N . PHE A 1 89 ? -11.772 -1.116 -0.168 1.00 93.56 89 PHE A N 1
ATOM 695 C CA . PHE A 1 89 ? -11.842 -1.845 1.097 1.00 93.56 89 PHE A CA 1
ATOM 696 C C . PHE A 1 89 ? -13.306 -2.196 1.434 1.00 93.56 89 PHE A C 1
ATOM 698 O O . PHE A 1 89 ? -14.148 -1.292 1.361 1.00 93.56 89 PHE A O 1
ATOM 705 N N . PRO A 1 90 ? -13.611 -3.460 1.780 1.00 93.38 90 PRO A N 1
ATOM 706 C CA . PRO A 1 90 ? -14.972 -3.910 2.063 1.00 93.38 90 PRO A CA 1
ATOM 707 C C . PRO A 1 90 ? -15.511 -3.331 3.378 1.00 93.38 90 PRO A C 1
ATOM 709 O O . PRO A 1 90 ? -14.751 -2.903 4.248 1.00 93.38 90 PRO A O 1
ATOM 712 N N . ASP A 1 91 ? -16.838 -3.296 3.512 1.00 89.00 91 ASP A N 1
ATOM 713 C CA . ASP A 1 91 ? -17.496 -2.891 4.761 1.00 89.00 91 ASP A CA 1
ATOM 714 C C . ASP A 1 91 ? -17.600 -4.053 5.766 1.00 89.00 91 ASP A C 1
ATOM 716 O O . ASP A 1 91 ? -17.588 -3.809 6.974 1.00 89.00 91 ASP A O 1
ATOM 720 N N . ASP A 1 92 ? -17.630 -5.298 5.278 1.00 88.94 92 ASP A N 1
ATOM 721 C CA . ASP A 1 92 ? -17.658 -6.510 6.097 1.00 88.94 92 ASP A CA 1
ATOM 722 C C . ASP A 1 92 ? -16.236 -7.045 6.346 1.00 88.94 92 ASP A C 1
ATOM 724 O O . ASP A 1 92 ? -15.408 -7.136 5.436 1.00 88.94 92 ASP A O 1
ATOM 728 N N . LEU A 1 93 ? -15.938 -7.406 7.601 1.00 85.38 93 LEU A N 1
ATOM 729 C CA . LEU A 1 93 ? -14.607 -7.889 8.004 1.00 85.38 93 LEU A CA 1
ATOM 730 C C . LEU A 1 93 ? -14.258 -9.263 7.421 1.00 85.38 93 LEU A C 1
ATOM 732 O O . LEU A 1 93 ? -13.076 -9.541 7.226 1.00 85.38 93 LEU A O 1
ATOM 736 N N . ASP A 1 94 ? -15.259 -10.096 7.135 1.00 89.12 94 ASP A N 1
ATOM 737 C CA . ASP A 1 94 ? -15.050 -11.421 6.544 1.00 89.12 94 ASP A CA 1
ATOM 738 C C . ASP A 1 94 ? -14.433 -11.306 5.138 1.00 89.12 94 ASP A C 1
ATOM 740 O O . ASP A 1 94 ? -13.530 -12.065 4.789 1.00 89.12 94 ASP A O 1
ATOM 744 N N . ASP A 1 95 ? -14.809 -10.267 4.387 1.00 92.69 95 ASP A N 1
ATOM 745 C CA . ASP A 1 95 ? -14.275 -9.982 3.052 1.00 92.69 95 ASP A CA 1
ATOM 746 C C . ASP A 1 95 ? -12.917 -9.252 3.097 1.00 92.69 95 ASP A C 1
ATOM 748 O O . ASP A 1 95 ? -12.210 -9.154 2.088 1.00 92.69 95 ASP A O 1
ATOM 752 N N . ALA A 1 96 ? -12.519 -8.705 4.253 1.00 92.81 96 ALA A N 1
ATOM 753 C CA . ALA A 1 96 ? -11.303 -7.897 4.378 1.00 92.81 96 ALA A CA 1
ATOM 754 C C . ALA A 1 96 ? -10.022 -8.717 4.161 1.00 92.81 96 ALA A C 1
ATOM 756 O O . ALA A 1 96 ? -9.022 -8.180 3.673 1.00 92.81 96 ALA A O 1
ATOM 757 N N . TYR A 1 97 ? -10.045 -10.009 4.504 1.00 92.56 97 TYR A N 1
ATOM 758 C CA . TYR A 1 97 ? -8.916 -10.904 4.256 1.00 92.56 97 TYR A CA 1
ATOM 759 C C . TYR A 1 97 ? -8.742 -11.180 2.760 1.00 92.56 97 TYR A C 1
ATOM 761 O O . TYR A 1 97 ? -7.646 -10.992 2.231 1.00 92.56 97 TYR A O 1
ATOM 769 N N . ASP A 1 98 ? -9.824 -11.529 2.064 1.00 94.44 98 ASP A N 1
ATOM 770 C CA . ASP A 1 98 ? -9.809 -11.762 0.617 1.00 94.44 98 ASP A CA 1
ATOM 771 C C . ASP A 1 98 ? -9.404 -10.496 -0.144 1.00 94.44 98 ASP A C 1
ATOM 773 O O . ASP A 1 98 ? -8.608 -10.537 -1.086 1.00 94.44 98 ASP A O 1
ATOM 777 N N . TRP A 1 99 ? -9.880 -9.335 0.312 1.00 95.19 99 TRP A N 1
ATOM 778 C CA . TRP A 1 99 ? -9.433 -8.045 -0.196 1.00 95.19 99 TRP A CA 1
ATOM 779 C C . TRP A 1 99 ? -7.917 -7.853 -0.043 1.00 95.19 99 TRP A C 1
ATOM 781 O O . TRP A 1 99 ? -7.252 -7.475 -1.008 1.00 95.19 99 TRP A O 1
ATOM 791 N N . LEU A 1 100 ? -7.348 -8.145 1.132 1.00 94.81 100 LEU A N 1
ATOM 792 C CA . LEU A 1 100 ? -5.907 -8.025 1.372 1.00 94.81 100 LEU A CA 1
ATOM 793 C C . LEU A 1 100 ? -5.092 -8.977 0.484 1.00 94.81 100 LEU A C 1
ATOM 795 O O . LEU A 1 100 ? -4.041 -8.584 -0.023 1.00 94.81 100 LEU A O 1
ATOM 799 N N . VAL A 1 101 ? -5.567 -10.206 0.281 1.00 94.56 101 VAL A N 1
ATOM 800 C CA . VAL A 1 101 ? -4.930 -11.177 -0.622 1.00 94.56 101 VAL A CA 1
ATOM 801 C C . VAL A 1 101 ? -4.894 -10.631 -2.050 1.00 94.56 101 VAL A C 1
ATOM 803 O O . VAL A 1 101 ? -3.818 -10.554 -2.635 1.00 94.56 101 VAL A O 1
ATOM 806 N N . ASN A 1 102 ? -6.020 -10.125 -2.562 1.00 93.69 102 ASN A N 1
ATOM 807 C CA . ASN A 1 102 ? -6.090 -9.530 -3.902 1.00 93.69 102 ASN A CA 1
ATOM 808 C C . ASN A 1 102 ? -5.135 -8.334 -4.078 1.00 93.69 102 ASN A C 1
ATOM 810 O O . ASN A 1 102 ? -4.516 -8.172 -5.129 1.00 93.69 102 ASN A O 1
ATOM 814 N N . ILE A 1 103 ? -5.013 -7.486 -3.051 1.00 93.94 103 ILE A N 1
ATOM 815 C CA . ILE A 1 103 ? -4.072 -6.356 -3.031 1.00 93.94 103 ILE A CA 1
ATOM 816 C C . ILE A 1 103 ? -2.621 -6.853 -3.101 1.00 93.94 103 ILE A C 1
ATOM 818 O O . ILE A 1 103 ? -1.813 -6.289 -3.841 1.00 93.94 103 ILE A O 1
ATOM 822 N N . ASN A 1 104 ? -2.281 -7.885 -2.326 1.00 94.56 104 ASN A N 1
ATOM 823 C CA . ASN A 1 104 ? -0.936 -8.454 -2.308 1.00 94.56 104 ASN A CA 1
ATOM 824 C C . ASN A 1 104 ? -0.582 -9.099 -3.652 1.00 94.56 104 ASN A C 1
ATOM 826 O O . ASN A 1 104 ? 0.513 -8.857 -4.155 1.00 94.56 104 ASN A O 1
ATOM 830 N N . ASP A 1 105 ? -1.499 -9.858 -4.250 1.00 94.88 105 ASP A N 1
ATOM 831 C CA . ASP A 1 105 ? -1.281 -10.506 -5.545 1.00 94.88 105 ASP A CA 1
ATOM 832 C C . ASP A 1 105 ? -1.011 -9.476 -6.649 1.00 94.88 105 ASP A C 1
ATOM 834 O O . ASP A 1 105 ? -0.027 -9.600 -7.379 1.00 94.88 105 ASP A O 1
ATOM 838 N N . GLU A 1 106 ? -1.806 -8.401 -6.717 1.00 93.62 106 GLU A N 1
ATOM 839 C CA . GLU A 1 106 ? -1.562 -7.306 -7.665 1.00 93.62 106 GLU A CA 1
ATOM 840 C C . GLU A 1 106 ? -0.204 -6.636 -7.414 1.00 93.62 106 GLU A C 1
ATOM 842 O O . GLU A 1 106 ? 0.532 -6.347 -8.359 1.00 93.62 106 GLU A O 1
ATOM 847 N N . LEU A 1 107 ? 0.162 -6.393 -6.150 1.00 94.44 107 LEU A N 1
ATOM 848 C CA . LEU A 1 107 ? 1.452 -5.793 -5.810 1.00 94.44 107 LEU A CA 1
ATOM 849 C C . LEU A 1 107 ? 2.622 -6.665 -6.286 1.00 94.44 107 LEU A C 1
ATOM 851 O O . LEU A 1 107 ? 3.581 -6.135 -6.854 1.00 94.44 107 LEU A O 1
ATOM 855 N N . PHE A 1 108 ? 2.554 -7.978 -6.063 1.00 94.81 108 PHE A N 1
ATOM 856 C CA . PHE A 1 108 ? 3.607 -8.903 -6.473 1.00 94.81 108 PHE A CA 1
ATOM 857 C C . PHE A 1 108 ? 3.666 -9.074 -7.994 1.00 94.81 108 PHE A C 1
ATOM 859 O O . PHE A 1 108 ? 4.759 -8.994 -8.550 1.00 94.81 108 PHE A O 1
ATOM 866 N N . GLU A 1 109 ? 2.530 -9.178 -8.689 1.00 94.50 109 GLU A N 1
ATOM 867 C CA . GLU A 1 109 ? 2.486 -9.247 -10.160 1.00 94.50 109 GLU A CA 1
ATOM 868 C C . GLU A 1 109 ? 3.146 -8.013 -10.801 1.00 94.50 109 GLU A C 1
ATOM 870 O O . GLU A 1 109 ? 3.923 -8.110 -11.760 1.00 94.50 109 GLU A O 1
ATOM 875 N N . ARG A 1 110 ? 2.894 -6.828 -10.232 1.00 91.75 110 ARG A N 1
ATOM 876 C CA . ARG A 1 110 ? 3.523 -5.577 -10.673 1.00 91.75 110 ARG A CA 1
ATOM 877 C C . ARG A 1 110 ? 5.002 -5.532 -10.364 1.00 91.75 110 ARG A C 1
ATOM 879 O O . ARG A 1 110 ? 5.776 -5.060 -11.194 1.00 91.75 110 ARG A O 1
ATOM 886 N N . PHE A 1 111 ? 5.394 -5.982 -9.179 1.00 94.94 111 PHE A N 1
ATOM 887 C CA . PHE A 1 111 ? 6.796 -6.036 -8.806 1.00 94.94 111 PHE A CA 1
ATOM 888 C C . PHE A 1 111 ? 7.579 -6.950 -9.752 1.00 94.94 111 PHE A C 1
ATOM 890 O O . PHE A 1 111 ? 8.601 -6.521 -10.286 1.00 94.94 111 PHE A O 1
ATOM 897 N N . ASP A 1 112 ? 7.068 -8.147 -10.033 1.00 96.06 112 ASP A N 1
ATOM 898 C CA . ASP A 1 112 ? 7.698 -9.097 -10.950 1.00 96.06 112 ASP A CA 1
ATOM 899 C C . ASP A 1 112 ? 7.796 -8.526 -12.368 1.00 96.06 112 ASP A C 1
ATOM 901 O O . ASP A 1 112 ? 8.874 -8.548 -12.967 1.00 96.06 112 ASP A O 1
ATOM 905 N N . SER A 1 113 ? 6.721 -7.899 -12.860 1.00 93.25 113 SER A N 1
ATOM 906 C CA . SER A 1 113 ? 6.719 -7.204 -14.155 1.00 93.25 113 SER A CA 1
ATOM 907 C C . SER A 1 113 ? 7.804 -6.119 -14.225 1.00 93.25 113 SER A C 1
ATOM 909 O O . SER A 1 113 ? 8.595 -6.086 -15.168 1.00 93.25 113 SER A O 1
ATOM 911 N N . CYS A 1 114 ? 7.906 -5.268 -13.198 1.00 91.69 114 CYS A N 1
ATOM 912 C CA . CYS A 1 114 ? 8.938 -4.232 -13.102 1.00 91.69 114 CYS A CA 1
ATOM 913 C C . CYS A 1 114 ? 10.356 -4.821 -13.047 1.00 91.69 114 CYS A C 1
ATOM 915 O O . CYS A 1 114 ? 11.284 -4.290 -13.660 1.00 91.69 114 CYS A O 1
ATOM 917 N N . VAL A 1 115 ? 10.549 -5.910 -12.301 1.00 94.75 115 VAL A N 1
ATOM 918 C CA . VAL A 1 115 ? 11.846 -6.583 -12.174 1.00 94.75 115 VAL A CA 1
ATOM 919 C C . VAL A 1 115 ? 12.265 -7.210 -13.503 1.00 94.75 115 VAL A C 1
ATOM 921 O O . VAL A 1 115 ? 13.439 -7.126 -13.874 1.00 94.75 115 VAL A O 1
ATOM 924 N N . ASP A 1 116 ? 11.340 -7.809 -14.245 1.00 94.56 116 ASP A N 1
ATOM 925 C CA . ASP A 1 116 ? 11.626 -8.406 -15.547 1.00 94.56 116 ASP A CA 1
ATOM 926 C C . ASP A 1 116 ? 11.903 -7.350 -16.620 1.00 94.56 116 ASP A C 1
ATOM 928 O O . ASP A 1 116 ? 12.846 -7.506 -17.405 1.00 94.56 116 ASP A O 1
ATOM 932 N N . GLU A 1 117 ? 11.180 -6.229 -16.606 1.00 93.31 117 GLU A N 1
ATOM 933 C CA . GLU A 1 117 ? 11.511 -5.059 -17.422 1.00 93.31 117 GLU A CA 1
ATOM 934 C C . GLU A 1 117 ? 12.910 -4.526 -17.095 1.00 93.31 117 GLU A C 1
ATOM 936 O O . GLU A 1 117 ? 13.716 -4.308 -18.003 1.00 93.31 117 GLU A O 1
ATOM 941 N N . PHE A 1 118 ? 13.252 -4.396 -15.811 1.00 89.81 118 PHE A N 1
ATOM 942 C CA . PHE A 1 118 ? 14.580 -3.959 -15.383 1.00 89.81 118 PHE A CA 1
ATOM 943 C C . PHE A 1 118 ? 15.686 -4.906 -15.871 1.00 89.81 118 PHE A C 1
ATOM 945 O O . PHE A 1 118 ? 16.697 -4.460 -16.423 1.00 89.81 118 PHE A O 1
ATOM 952 N N . LYS A 1 119 ? 15.500 -6.223 -15.723 1.00 92.00 119 LYS A N 1
ATOM 953 C CA . LYS A 1 119 ? 16.445 -7.230 -16.231 1.00 92.00 119 LYS A CA 1
ATOM 954 C C . LYS A 1 119 ? 16.588 -7.144 -17.749 1.00 92.00 119 LYS A C 1
ATOM 956 O O . LYS A 1 119 ? 17.705 -7.226 -18.258 1.00 92.00 119 LYS A O 1
ATOM 961 N N . LYS A 1 120 ? 15.481 -6.964 -18.4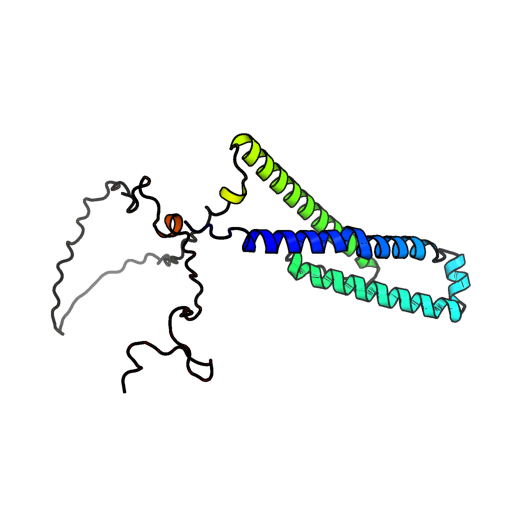76 1.00 89.00 120 LYS A N 1
ATOM 962 C CA . LYS A 1 120 ? 15.477 -6.814 -19.937 1.00 89.00 120 LYS A CA 1
ATOM 963 C C . LYS A 1 120 ? 16.277 -5.586 -20.368 1.00 89.00 120 LYS A C 1
ATOM 965 O O . LYS A 1 120 ? 17.123 -5.704 -21.250 1.00 89.00 120 LYS A O 1
ATOM 970 N N . VAL A 1 121 ? 16.057 -4.444 -19.716 1.00 85.31 121 VAL A N 1
ATOM 971 C CA . VAL A 1 121 ? 16.808 -3.200 -19.948 1.00 85.31 121 VAL A CA 1
ATOM 972 C C . VAL A 1 121 ? 18.299 -3.420 -19.702 1.00 85.31 121 VAL A C 1
ATOM 974 O O . VAL A 1 121 ? 19.113 -3.129 -20.572 1.00 85.31 121 VAL A O 1
ATOM 977 N N . ARG A 1 122 ? 18.669 -4.017 -18.565 1.00 85.06 122 ARG A N 1
ATOM 978 C CA . ARG A 1 122 ? 20.066 -4.325 -18.223 1.00 85.06 122 ARG A CA 1
ATOM 979 C C . ARG A 1 122 ? 20.749 -5.225 -19.251 1.00 85.06 122 ARG A C 1
ATOM 981 O O . ARG A 1 122 ? 21.864 -4.930 -19.668 1.00 85.06 122 ARG A O 1
ATOM 988 N N . LYS A 1 123 ? 20.067 -6.280 -19.699 1.00 88.31 123 LYS A N 1
ATOM 989 C CA . LYS A 1 123 ? 20.574 -7.186 -20.735 1.00 88.31 123 LYS A CA 1
ATOM 990 C C . LYS A 1 123 ? 20.787 -6.460 -22.068 1.00 88.31 123 LYS A C 1
ATOM 992 O O . LYS A 1 123 ? 21.826 -6.634 -22.692 1.00 88.31 123 LYS A O 1
ATOM 997 N N . MET A 1 124 ? 19.845 -5.606 -22.473 1.00 81.06 124 MET A N 1
ATOM 998 C CA . MET A 1 124 ? 19.990 -4.780 -23.676 1.00 81.06 124 MET A CA 1
ATOM 999 C C . MET A 1 124 ? 21.162 -3.796 -23.569 1.00 81.06 124 MET A C 1
ATOM 1001 O O . MET A 1 124 ? 21.868 -3.606 -24.553 1.00 81.06 124 MET A O 1
ATOM 1005 N N . GLU A 1 125 ? 21.410 -3.197 -22.399 1.00 82.88 125 GLU A N 1
ATOM 1006 C CA . GLU A 1 125 ? 22.582 -2.334 -22.175 1.00 82.88 125 GLU A CA 1
ATOM 1007 C C . GLU A 1 125 ? 23.903 -3.103 -22.287 1.00 82.88 125 GLU A C 1
ATOM 1009 O O . GLU A 1 125 ? 24.855 -2.607 -22.891 1.00 82.88 125 GLU A O 1
ATOM 1014 N N . GLU A 1 126 ? 23.955 -4.315 -21.735 1.00 81.56 126 GLU A N 1
ATOM 1015 C CA . GLU A 1 126 ? 25.133 -5.187 -21.771 1.00 81.56 126 GLU A CA 1
ATOM 1016 C C . GLU A 1 126 ? 25.419 -5.708 -23.190 1.00 81.56 126 GLU A C 1
ATOM 1018 O O . GLU A 1 126 ? 26.576 -5.746 -23.605 1.00 81.56 126 GLU A O 1
ATOM 1023 N N . GLU A 1 127 ? 24.380 -6.025 -23.968 1.00 82.50 127 GLU A N 1
ATOM 1024 C CA . GLU A 1 127 ? 24.496 -6.465 -25.366 1.00 82.50 127 GLU A CA 1
ATOM 1025 C C . GLU A 1 127 ? 24.774 -5.301 -26.341 1.00 82.50 127 GLU A C 1
ATOM 1027 O O . GLU A 1 127 ? 25.509 -5.466 -27.314 1.00 82.50 127 GLU A O 1
ATOM 1032 N N . SER A 1 128 ? 24.214 -4.110 -26.091 1.00 70.94 128 SER A N 1
ATOM 1033 C CA . SER A 1 128 ? 24.363 -2.917 -26.942 1.00 70.94 128 SER A CA 1
ATOM 1034 C C . SER A 1 128 ? 25.609 -2.080 -26.627 1.00 70.94 128 SER A C 1
ATOM 1036 O O . SER A 1 128 ? 25.995 -1.240 -27.448 1.00 70.94 128 SER A O 1
ATOM 1038 N N . GLY A 1 129 ? 26.175 -2.192 -25.422 1.00 66.62 129 GLY A N 1
ATOM 1039 C CA . GLY A 1 129 ? 27.247 -1.319 -24.930 1.00 66.62 129 GLY A CA 1
ATOM 1040 C C . GLY A 1 129 ? 26.858 0.162 -24.759 1.00 66.62 129 GLY A C 1
ATOM 1041 O O . GLY A 1 129 ? 27.735 1.003 -24.556 1.00 66.62 129 GLY A O 1
ATOM 1042 N N . LYS A 1 130 ? 25.567 0.517 -24.858 1.00 58.72 130 LYS A N 1
ATOM 1043 C CA . LYS A 1 130 ? 25.025 1.881 -24.701 1.00 58.72 130 LYS A CA 1
ATOM 1044 C C . LYS A 1 130 ? 23.848 1.869 -23.726 1.00 58.72 130 LYS A C 1
ATOM 1046 O O . LYS A 1 130 ? 23.071 0.920 -23.716 1.00 58.72 130 LYS A O 1
ATOM 1051 N N . ARG A 1 131 ? 23.697 2.942 -22.937 1.00 61.34 131 ARG A N 1
ATOM 1052 C CA . ARG A 1 131 ? 22.572 3.099 -21.997 1.00 61.34 131 ARG A CA 1
ATOM 1053 C C . ARG A 1 131 ? 21.229 3.121 -22.740 1.00 61.34 131 ARG A C 1
ATOM 1055 O O . ARG A 1 131 ? 21.070 3.864 -23.710 1.00 61.34 131 ARG A O 1
ATOM 1062 N N . VAL A 1 132 ? 20.257 2.347 -22.259 1.00 52.84 132 VAL A N 1
ATOM 1063 C CA . VAL A 1 132 ? 18.961 2.087 -22.923 1.00 52.84 132 VAL A CA 1
ATOM 1064 C C . VAL A 1 132 ? 18.024 3.298 -22.917 1.00 52.84 132 VAL A C 1
ATOM 1066 O O . VAL A 1 132 ? 17.113 3.354 -23.741 1.00 52.84 132 VAL A O 1
ATOM 1069 N N . SER A 1 133 ? 18.307 4.346 -22.129 1.00 53.84 133 SER A N 1
ATOM 1070 C CA . SER A 1 133 ? 17.591 5.629 -22.266 1.00 53.84 133 SER A CA 1
ATOM 1071 C C . SER A 1 133 ? 17.716 6.240 -23.670 1.00 53.84 133 SER A C 1
ATOM 1073 O O . SER A 1 133 ? 16.986 7.162 -23.993 1.00 53.84 133 SER A O 1
ATOM 1075 N N . SER A 1 134 ? 18.652 5.757 -24.495 1.00 44.72 134 SER A N 1
ATOM 1076 C CA . SER A 1 134 ? 18.832 6.177 -25.886 1.00 44.72 134 SER A CA 1
ATOM 1077 C C . SER A 1 134 ? 18.001 5.371 -26.902 1.00 44.72 134 SER A C 1
ATOM 1079 O O . SER A 1 134 ? 18.057 5.704 -28.083 1.00 44.72 134 SER A O 1
ATOM 1081 N N . ILE A 1 135 ? 17.313 4.295 -26.496 1.00 47.03 135 ILE A N 1
ATOM 1082 C CA . ILE A 1 135 ? 16.690 3.311 -27.410 1.00 47.03 135 ILE A CA 1
ATOM 1083 C C . ILE A 1 135 ? 15.150 3.308 -27.314 1.00 47.03 135 ILE A C 1
ATOM 1085 O O . ILE A 1 135 ? 14.485 2.930 -28.274 1.00 47.03 135 IL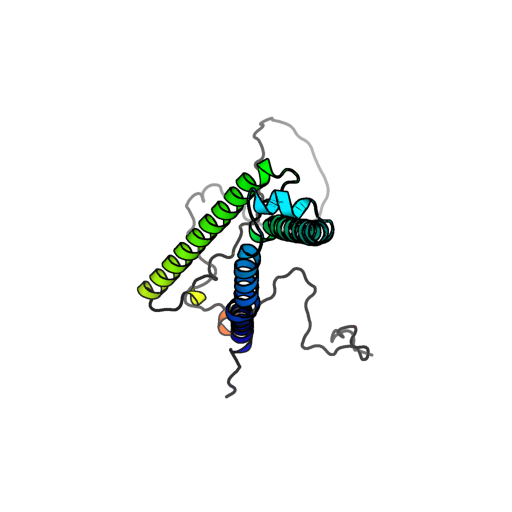E A O 1
ATOM 1089 N N . MET A 1 136 ? 14.560 3.746 -26.196 1.00 44.31 136 MET A N 1
ATOM 1090 C CA . MET A 1 136 ? 13.109 3.623 -25.956 1.00 44.31 136 MET A CA 1
ATOM 1091 C C . MET A 1 136 ? 12.219 4.695 -26.623 1.00 44.31 136 MET A C 1
ATOM 1093 O O . MET A 1 136 ? 11.002 4.549 -26.583 1.00 44.31 136 MET A O 1
ATOM 1097 N N . ASP A 1 137 ? 12.774 5.710 -27.297 1.00 49.66 137 ASP A N 1
ATOM 1098 C CA . ASP A 1 137 ? 11.980 6.746 -27.996 1.00 49.66 137 ASP A CA 1
ATOM 1099 C C . ASP A 1 137 ? 11.507 6.328 -29.412 1.00 49.66 137 ASP A C 1
ATOM 1101 O O . ASP A 1 137 ? 10.919 7.126 -30.144 1.00 49.66 137 ASP A O 1
ATOM 1105 N N . GLU A 1 138 ? 11.778 5.089 -29.840 1.00 45.22 138 GLU A N 1
ATOM 1106 C CA . GLU A 1 138 ? 11.566 4.637 -31.229 1.00 45.22 138 GLU A CA 1
ATOM 1107 C C . GLU A 1 138 ? 10.144 4.123 -31.548 1.00 45.22 138 GLU A C 1
ATOM 1109 O O . GLU A 1 138 ? 9.838 3.918 -32.721 1.00 45.22 138 GLU A O 1
ATOM 1114 N N . ASP A 1 139 ? 9.233 3.969 -30.577 1.00 46.12 139 ASP A N 1
ATOM 1115 C CA . ASP A 1 139 ? 7.915 3.337 -30.818 1.00 46.12 139 ASP A CA 1
ATOM 1116 C C . ASP A 1 139 ? 6.732 4.324 -30.787 1.00 46.12 139 ASP A C 1
ATOM 1118 O O . ASP A 1 139 ? 5.744 4.171 -30.070 1.00 46.12 139 ASP A O 1
ATOM 1122 N N . GLY A 1 140 ? 6.839 5.388 -31.586 1.00 44.06 140 GLY A N 1
ATOM 1123 C CA . GLY A 1 140 ? 5.896 6.506 -31.571 1.00 44.06 140 GLY A CA 1
ATOM 1124 C C . GLY A 1 140 ? 5.305 6.884 -32.924 1.00 44.06 140 GLY A C 1
ATOM 1125 O O . GLY A 1 140 ? 5.476 8.027 -33.316 1.00 44.06 140 GLY A O 1
ATOM 1126 N N . PHE A 1 141 ? 4.573 6.001 -33.623 1.00 39.88 141 PHE A N 1
ATOM 1127 C CA . PHE A 1 141 ? 3.559 6.439 -34.607 1.00 39.88 141 PHE A CA 1
ATOM 1128 C C . PHE A 1 141 ? 2.357 5.483 -34.701 1.00 39.88 141 PHE A C 1
ATOM 1130 O O . PHE A 1 141 ? 2.389 4.442 -35.357 1.00 39.88 141 PHE A O 1
ATOM 1137 N N . GLN A 1 142 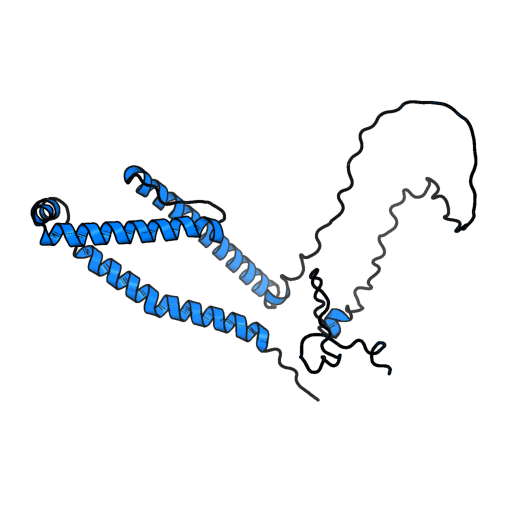? 1.247 5.907 -34.095 1.00 49.41 142 GLN A N 1
ATOM 1138 C CA . GLN A 1 142 ? -0.074 5.291 -34.188 1.00 49.41 142 GLN A CA 1
ATOM 1139 C C . GLN A 1 142 ? -0.724 5.583 -35.553 1.00 49.41 142 GLN A C 1
ATOM 1141 O O . GLN A 1 142 ? -0.903 6.733 -35.953 1.00 49.41 142 GLN A O 1
ATOM 1146 N N . LEU A 1 143 ? -1.115 4.527 -36.272 1.00 43.12 143 LEU A N 1
ATOM 1147 C CA . LEU A 1 143 ? -1.816 4.604 -37.555 1.00 43.12 143 LEU A CA 1
ATOM 1148 C C . LEU A 1 143 ? -3.264 5.097 -37.351 1.00 43.12 143 LEU A C 1
ATOM 1150 O O . LEU A 1 143 ? -4.196 4.302 -37.226 1.00 43.12 143 LEU A O 1
ATOM 1154 N N . VAL A 1 144 ? -3.484 6.414 -37.325 1.00 39.78 144 VAL A N 1
ATOM 1155 C CA . VAL A 1 144 ? -4.838 6.991 -37.289 1.00 39.78 144 VAL A CA 1
ATOM 1156 C C . VAL A 1 144 ? -5.397 7.050 -38.710 1.00 39.78 144 VAL A C 1
ATOM 1158 O O . VAL A 1 144 ? -5.222 8.010 -39.451 1.00 39.78 144 VAL A O 1
ATOM 1161 N N . GLY A 1 145 ? -6.081 5.979 -39.101 1.00 37.06 145 GLY A N 1
ATOM 1162 C CA . GLY A 1 145 ? -6.827 5.911 -40.350 1.00 37.06 145 GLY A CA 1
ATOM 1163 C C . GLY A 1 145 ? -7.954 4.896 -40.248 1.00 37.06 145 GLY A C 1
ATOM 1164 O O . GLY A 1 145 ? -7.833 3.779 -40.745 1.00 37.06 145 GLY A O 1
ATOM 1165 N N . LYS A 1 146 ? -9.069 5.270 -39.607 1.00 46.31 146 LYS A N 1
ATOM 1166 C CA . LYS A 1 146 ? -10.310 4.483 -39.641 1.00 46.31 146 LYS A CA 1
ATOM 1167 C C . LYS A 1 146 ? -10.865 4.472 -41.069 1.00 46.31 146 LYS A C 1
ATOM 1169 O O . LYS A 1 146 ? -11.682 5.315 -41.427 1.00 46.31 146 LYS A O 1
ATOM 1174 N N . LYS A 1 147 ? -10.458 3.503 -41.895 1.00 43.12 147 LYS A N 1
ATOM 1175 C CA . LYS A 1 147 ? -11.159 3.204 -43.149 1.00 43.12 147 LYS A CA 1
ATOM 1176 C C . LYS A 1 147 ? -12.265 2.188 -42.873 1.00 43.12 147 LYS A C 1
ATOM 1178 O O . LYS A 1 147 ? -12.015 1.008 -42.647 1.00 43.12 147 LYS A O 1
ATOM 1183 N N . LYS A 1 148 ? -13.497 2.697 -42.866 1.00 41.78 148 LYS A N 1
ATOM 1184 C CA . LYS A 1 148 ? -14.757 1.956 -42.735 1.00 41.78 148 LYS A CA 1
ATOM 1185 C C . LYS A 1 148 ? -14.833 0.877 -43.830 1.00 41.78 148 LYS A C 1
ATOM 1187 O O . LYS A 1 148 ? -14.733 1.195 -45.015 1.00 41.78 148 LYS A O 1
ATOM 1192 N N . LYS A 1 149 ? -14.983 -0.390 -43.435 1.00 36.38 149 LYS A N 1
ATOM 1193 C CA . LYS A 1 149 ? -15.209 -1.533 -44.333 1.00 36.38 149 LYS A CA 1
ATOM 1194 C C . LYS A 1 149 ? -16.671 -1.488 -44.795 1.00 36.38 149 LYS A C 1
ATOM 1196 O O . LYS A 1 149 ? -17.563 -1.798 -44.015 1.00 36.38 149 LYS A O 1
ATOM 1201 N N . GLY A 1 150 ? -16.894 -1.001 -46.015 1.00 32.09 150 GLY A N 1
ATOM 1202 C CA . GLY A 1 150 ? -18.198 -0.975 -46.678 1.00 32.09 150 GLY A CA 1
ATOM 1203 C C . GLY A 1 150 ? -18.524 -2.328 -47.307 1.00 32.09 150 GLY A C 1
ATOM 1204 O O . GLY A 1 150 ? -17.683 -2.927 -47.972 1.00 32.09 150 GLY A O 1
ATOM 1205 N N . GLU A 1 151 ? -19.732 -2.790 -47.019 1.00 31.52 151 GLU A N 1
ATOM 1206 C CA . GLU A 1 151 ? -20.375 -4.040 -47.412 1.00 31.52 151 GLU A CA 1
ATOM 1207 C C . GLU A 1 151 ? -20.705 -4.071 -48.917 1.00 31.52 151 GLU A C 1
ATOM 1209 O O . GLU A 1 151 ? -21.154 -3.080 -49.490 1.00 31.52 151 GLU A O 1
ATOM 1214 N N . ASN A 1 152 ? -20.476 -5.223 -49.554 1.00 34.94 152 ASN A N 1
ATOM 1215 C CA . ASN A 1 152 ? -20.833 -5.503 -50.945 1.00 34.94 152 ASN A CA 1
ATOM 1216 C C . ASN A 1 152 ? -22.356 -5.548 -51.124 1.00 34.94 152 ASN A C 1
ATOM 1218 O O . ASN A 1 152 ? -22.982 -6.451 -50.572 1.00 34.94 152 ASN A O 1
ATOM 1222 N N . ARG A 1 153 ? -22.926 -4.706 -51.998 1.00 32.66 153 ARG A N 1
ATOM 1223 C CA . ARG A 1 153 ? -24.149 -5.035 -52.753 1.00 32.66 153 ARG A CA 1
ATOM 1224 C C . ARG A 1 153 ? -24.064 -4.496 -54.181 1.00 32.66 153 ARG A C 1
ATOM 1226 O O . ARG A 1 153 ? -23.955 -3.295 -54.396 1.00 32.66 153 ARG A O 1
ATOM 1233 N N . ASN A 1 154 ? -24.104 -5.432 -55.128 1.00 31.98 154 ASN A N 1
ATOM 1234 C CA . ASN A 1 154 ? -24.464 -5.203 -56.524 1.00 31.98 154 ASN A CA 1
ATOM 1235 C C . ASN A 1 154 ? -25.895 -4.659 -56.599 1.00 31.98 154 ASN A C 1
ATOM 1237 O O . ASN A 1 154 ? -26.745 -5.175 -55.874 1.00 31.98 154 ASN A O 1
ATOM 1241 N N . LEU A 1 155 ? -26.160 -3.713 -57.505 1.00 32.34 155 LEU A N 1
ATOM 1242 C CA . LEU A 1 155 ? -27.351 -3.691 -58.363 1.00 32.34 155 LEU A CA 1
ATOM 1243 C C . LEU A 1 155 ? -27.234 -2.580 -59.418 1.00 32.34 155 LEU A C 1
ATOM 1245 O O . LEU A 1 155 ? -26.695 -1.504 -59.176 1.00 32.34 155 LEU A O 1
ATOM 1249 N N . GLU A 1 156 ? -27.692 -2.946 -60.605 1.00 29.20 156 GLU A N 1
ATOM 1250 C CA . GLU A 1 156 ? -27.637 -2.266 -61.894 1.00 29.20 156 GLU A CA 1
ATOM 1251 C C . GLU A 1 156 ? -28.574 -1.052 -62.028 1.00 29.20 156 GLU A C 1
ATOM 1253 O O . GLU A 1 156 ? -29.642 -1.007 -61.421 1.00 29.20 156 GLU A O 1
ATOM 1258 N N . LYS A 1 157 ? -28.192 -0.218 -63.007 1.00 30.84 157 LYS A N 1
ATOM 1259 C CA . LYS A 1 157 ? -29.010 0.466 -64.026 1.00 30.84 157 LYS A CA 1
ATOM 1260 C C . LYS A 1 157 ? -29.535 1.903 -63.853 1.00 30.84 157 LYS A C 1
ATOM 1262 O O . LYS A 1 157 ? -30.350 2.217 -62.994 1.00 30.84 157 LYS A O 1
ATOM 1267 N N . ASP A 1 158 ? -29.152 2.645 -64.898 1.00 28.56 158 ASP A N 1
ATOM 1268 C CA . ASP A 1 158 ? -29.923 3.551 -65.758 1.00 28.56 158 ASP A CA 1
ATOM 1269 C C . ASP A 1 158 ? -29.919 5.068 -65.515 1.00 28.56 158 ASP A C 1
ATOM 1271 O O . ASP A 1 158 ? -29.597 5.595 -64.456 1.00 28.56 158 ASP A O 1
ATOM 1275 N N . GLU A 1 159 ? -30.135 5.728 -66.652 1.00 30.30 159 GLU A N 1
ATOM 1276 C CA . GLU A 1 159 ? -29.488 6.920 -67.187 1.00 30.30 159 GLU A CA 1
ATOM 1277 C C . GLU A 1 159 ? -30.124 8.274 -66.800 1.00 30.30 159 GLU A C 1
ATOM 1279 O O . GLU A 1 159 ? -31.209 8.345 -66.230 1.00 30.30 159 GLU A O 1
ATOM 1284 N N . VAL A 1 160 ? -29.454 9.333 -67.293 1.00 29.27 160 VAL A N 1
ATOM 1285 C CA . VAL A 1 160 ? -29.977 10.629 -67.792 1.00 29.27 160 VAL A CA 1
ATOM 1286 C C . VAL A 1 160 ? -29.571 11.878 -66.981 1.00 29.27 160 VAL A C 1
ATOM 1288 O O . VAL A 1 160 ? -30.108 12.158 -65.920 1.00 29.27 160 VAL A O 1
ATOM 1291 N N . GLU A 1 161 ? -28.602 12.606 -67.572 1.00 28.31 161 GLU A N 1
ATOM 1292 C CA . GLU A 1 161 ? -28.506 14.069 -67.832 1.00 28.31 161 GLU A CA 1
ATOM 1293 C C . GLU A 1 161 ? -28.873 15.096 -66.729 1.00 28.31 161 GLU A C 1
ATOM 1295 O O . GLU A 1 161 ? -29.852 14.951 -66.022 1.00 28.31 161 GLU A O 1
ATOM 1300 N N . LYS A 1 162 ? -28.278 16.290 -66.568 1.00 31.28 162 LYS A N 1
ATOM 1301 C CA . LYS A 1 162 ? -27.143 17.066 -67.118 1.00 31.28 162 LYS A CA 1
ATOM 1302 C C . LYS A 1 162 ? -27.204 18.442 -66.409 1.00 31.28 162 LYS A C 1
ATOM 1304 O O . LYS A 1 162 ? -28.300 18.949 -66.213 1.00 31.28 162 LYS A O 1
ATOM 1309 N N . MET A 1 163 ? -26.047 19.063 -66.136 1.00 27.31 163 MET A N 1
ATOM 1310 C CA . MET A 1 163 ? -25.741 20.522 -66.126 1.00 27.31 163 MET A CA 1
ATOM 1311 C C . MET A 1 163 ? -25.000 21.058 -64.889 1.00 27.31 163 MET A C 1
ATOM 1313 O O . MET A 1 163 ? -25.369 20.790 -63.753 1.00 27.31 163 MET A O 1
ATOM 1317 N N . GLY A 1 164 ? -24.013 21.924 -65.169 1.00 29.59 164 GLY A N 1
ATOM 1318 C CA . GLY A 1 164 ? -23.407 22.886 -64.237 1.00 29.59 164 GLY A CA 1
ATOM 1319 C C . GLY A 1 164 ? -21.923 22.619 -63.956 1.00 29.59 164 GLY A C 1
ATOM 1320 O O . GLY A 1 164 ? -21.597 21.991 -62.964 1.00 29.59 164 GLY A O 1
ATOM 1321 N N . SER A 1 165 ? -21.011 22.872 -64.898 1.00 31.50 165 SER A N 1
ATOM 1322 C CA . SER A 1 165 ? -20.285 24.145 -65.119 1.00 31.50 165 SER A CA 1
ATOM 1323 C C . SER A 1 165 ? -19.014 24.353 -64.278 1.00 31.50 165 SER A C 1
ATOM 1325 O O . SER A 1 165 ? -19.012 24.241 -63.061 1.00 31.50 165 SER A O 1
ATOM 1327 N N . SER A 1 166 ? -17.976 24.786 -65.005 1.00 35.84 166 SER A N 1
ATOM 1328 C CA . SER A 1 166 ? -16.738 25.463 -64.582 1.00 35.84 166 SER A CA 1
ATOM 1329 C C . SER A 1 166 ? -15.562 24.647 -64.030 1.00 35.84 166 SER A C 1
ATOM 1331 O O . SER A 1 166 ? -15.279 24.582 -62.841 1.00 35.84 166 SER A O 1
ATOM 1333 N N . SER A 1 167 ? -14.809 24.114 -64.995 1.00 33.16 167 SER A N 1
ATOM 1334 C CA . SER A 1 167 ? -13.360 24.296 -65.198 1.00 33.16 167 SER A CA 1
ATOM 1335 C C . SER A 1 167 ? -12.464 24.695 -64.009 1.00 33.16 167 SER A C 1
ATOM 1337 O O . SER A 1 167 ? -12.270 25.875 -63.722 1.00 33.16 167 SER A O 1
ATOM 1339 N N . SER A 1 168 ? -11.711 23.718 -63.507 1.00 33.47 168 SER A N 1
ATOM 1340 C CA . SER A 1 168 ? -10.251 23.841 -63.398 1.00 33.47 168 SER A CA 1
ATOM 1341 C C . SER A 1 168 ? -9.639 22.470 -63.675 1.00 33.47 168 SER A C 1
ATOM 1343 O O . SER A 1 168 ? -9.674 21.555 -62.854 1.00 33.47 168 SER A O 1
ATOM 1345 N N . ALA A 1 169 ? -9.192 22.292 -64.914 1.00 34.50 169 ALA A N 1
ATOM 1346 C CA . ALA A 1 169 ? -8.661 21.041 -65.420 1.00 34.50 169 ALA A CA 1
ATOM 1347 C C . ALA A 1 169 ? -7.213 20.849 -64.948 1.00 34.50 169 ALA A C 1
ATOM 1349 O O . ALA A 1 169 ? -6.275 21.313 -65.592 1.00 34.50 169 ALA A O 1
ATOM 1350 N N . VAL A 1 170 ? -7.027 20.102 -63.860 1.00 39.88 170 VAL A N 1
ATOM 1351 C CA . VAL A 1 170 ? -5.774 19.385 -63.598 1.00 39.88 170 VAL A CA 1
ATOM 1352 C C . VAL A 1 170 ? -5.979 17.949 -64.069 1.00 39.88 170 VAL A C 1
ATOM 1354 O O . VAL A 1 170 ? -6.736 17.189 -63.470 1.00 39.88 170 VAL A O 1
ATOM 1357 N N . LYS A 1 171 ? -5.337 17.588 -65.185 1.00 43.91 171 LYS A N 1
ATOM 1358 C CA . LYS A 1 171 ? -5.326 16.221 -65.723 1.00 43.91 171 LYS A CA 1
ATOM 1359 C C . LYS A 1 171 ? -4.647 15.288 -64.716 1.00 43.91 171 LYS A C 1
ATOM 1361 O O . LYS A 1 171 ? -3.423 15.194 -64.686 1.00 43.91 171 LYS A O 1
ATOM 1366 N N . THR A 1 172 ? -5.423 14.579 -63.905 1.00 45.62 172 THR A N 1
ATOM 1367 C CA . THR A 1 172 ? -4.937 13.394 -63.199 1.00 45.62 172 THR A CA 1
ATOM 1368 C C . THR A 1 172 ? -4.981 12.228 -64.178 1.00 45.62 172 THR A C 1
ATOM 1370 O O . THR A 1 172 ? -6.024 11.889 -64.730 1.00 45.62 172 THR A O 1
ATOM 1373 N N . VAL A 1 173 ? -3.816 11.647 -64.463 1.00 39.03 173 VAL A N 1
ATOM 1374 C CA . VAL A 1 173 ? -3.720 10.426 -65.267 1.00 39.03 173 VAL A CA 1
ATOM 1375 C C . VAL A 1 173 ? -4.511 9.340 -64.546 1.00 39.03 173 VAL A C 1
ATOM 1377 O O . VAL A 1 173 ? -4.164 8.943 -63.431 1.00 39.03 173 VAL A O 1
ATOM 1380 N N . SER A 1 174 ? -5.596 8.891 -65.175 1.00 43.44 174 SER A N 1
ATOM 1381 C CA . SER A 1 174 ? -6.348 7.712 -64.770 1.00 43.44 174 SER A CA 1
ATOM 1382 C C . SER A 1 174 ? -5.369 6.549 -64.682 1.00 43.44 174 SER A C 1
ATOM 1384 O O . SER A 1 174 ? -4.656 6.231 -65.631 1.00 43.44 174 SER A O 1
ATOM 1386 N N . ARG A 1 175 ? -5.254 5.977 -63.488 1.00 45.47 175 ARG A N 1
ATOM 1387 C CA . ARG A 1 175 ? -4.291 4.924 -63.203 1.00 45.47 175 ARG A CA 1
ATOM 1388 C C . ARG A 1 175 ? -4.769 3.643 -63.878 1.00 45.47 175 ARG A C 1
ATOM 1390 O O . ARG A 1 175 ? -5.645 2.966 -63.349 1.00 45.47 175 ARG A O 1
ATOM 1397 N N . ASP A 1 176 ? -4.190 3.326 -65.031 1.00 37.34 176 ASP A N 1
ATOM 1398 C CA . ASP A 1 176 ? -4.444 2.068 -65.722 1.00 37.34 176 ASP A CA 1
ATOM 1399 C C . ASP A 1 176 ? -4.181 0.872 -64.799 1.00 37.34 176 ASP A C 1
ATOM 1401 O O . ASP A 1 176 ? -3.181 0.803 -64.066 1.00 37.34 176 ASP A O 1
ATOM 1405 N N . ALA A 1 177 ? -5.085 -0.105 -64.880 1.00 50.66 177 ALA A N 1
ATOM 1406 C CA . ALA A 1 177 ? -5.105 -1.369 -64.149 1.00 50.66 177 ALA A CA 1
ATOM 1407 C C . ALA A 1 177 ? -3.985 -2.346 -64.577 1.00 50.66 177 ALA A C 1
ATOM 1409 O O . ALA A 1 177 ? -4.181 -3.556 -64.648 1.00 50.66 177 ALA A O 1
ATOM 1410 N N . ARG A 1 178 ? -2.786 -1.823 -64.866 1.00 46.62 178 ARG A N 1
ATOM 1411 C CA . ARG A 1 178 ? -1.568 -2.583 -65.193 1.00 46.62 178 ARG A CA 1
ATOM 1412 C C . ARG A 1 178 ? -0.410 -2.348 -64.220 1.00 46.62 178 ARG A C 1
ATOM 1414 O O . ARG A 1 178 ? 0.700 -2.804 -64.462 1.00 46.62 178 ARG A O 1
ATOM 1421 N N . THR A 1 179 ? -0.652 -1.666 -63.098 1.00 46.19 179 THR A N 1
ATOM 1422 C CA . THR A 1 179 ? 0.361 -1.401 -62.056 1.00 46.19 179 THR A CA 1
ATOM 1423 C C . THR A 1 179 ? 0.076 -2.151 -60.749 1.00 46.19 179 THR A C 1
ATOM 1425 O O . THR A 1 179 ? 0.090 -1.563 -59.671 1.00 46.19 179 THR A O 1
ATOM 1428 N N . THR A 1 180 ? -0.180 -3.460 -60.831 1.00 49.97 180 THR A N 1
ATOM 1429 C CA . THR A 1 180 ? -0.184 -4.381 -59.673 1.00 49.97 180 THR A CA 1
ATOM 1430 C C . THR A 1 180 ? 1.214 -4.880 -59.295 1.00 49.97 180 THR A C 1
ATOM 1432 O O . THR A 1 180 ? 1.361 -5.597 -58.310 1.00 49.97 180 THR A O 1
ATOM 1435 N N . ALA A 1 181 ? 2.264 -4.469 -60.012 1.00 53.69 181 ALA A N 1
ATOM 1436 C CA . ALA A 1 181 ? 3.630 -4.675 -59.548 1.00 53.69 181 ALA A CA 1
ATOM 1437 C C . ALA A 1 181 ? 3.901 -3.754 -58.349 1.00 53.69 181 ALA A C 1
ATOM 1439 O O . ALA A 1 181 ? 3.781 -2.529 -58.456 1.00 53.69 181 ALA A O 1
ATOM 1440 N N . ALA A 1 182 ? 4.242 -4.359 -57.208 1.00 61.78 182 ALA A N 1
ATOM 1441 C CA . ALA A 1 182 ? 4.645 -3.681 -55.986 1.00 61.78 182 ALA A CA 1
ATOM 1442 C C . ALA A 1 182 ? 5.760 -2.672 -56.297 1.00 61.78 182 ALA A C 1
ATOM 1444 O O . ALA A 1 182 ? 6.922 -3.037 -56.463 1.00 61.78 182 ALA A O 1
ATOM 1445 N N . ARG A 1 183 ? 5.403 -1.387 -56.418 1.00 62.09 183 ARG A N 1
ATOM 1446 C CA . ARG A 1 183 ? 6.403 -0.328 -56.534 1.00 62.09 183 ARG A CA 1
ATOM 1447 C C . ARG A 1 183 ? 7.204 -0.337 -55.232 1.00 62.09 183 ARG A C 1
ATOM 1449 O O . ARG A 1 183 ? 6.574 -0.286 -54.171 1.00 62.09 183 ARG A O 1
ATOM 1456 N N . PRO A 1 184 ? 8.545 -0.409 -55.282 1.00 63.59 184 PRO A N 1
ATOM 1457 C CA . PRO A 1 184 ? 9.348 -0.305 -54.076 1.00 63.59 184 PRO A CA 1
ATOM 1458 C C . PRO A 1 184 ? 8.962 0.994 -53.367 1.00 63.59 184 PRO A C 1
ATOM 1460 O O . PRO A 1 184 ? 8.895 2.056 -53.992 1.00 63.59 184 PRO A O 1
ATOM 1463 N N . ARG A 1 185 ? 8.621 0.896 -52.078 1.00 68.25 185 ARG A N 1
ATOM 1464 C CA . ARG A 1 185 ? 8.371 2.064 -51.234 1.00 68.25 185 ARG A CA 1
ATOM 1465 C C . ARG A 1 185 ? 9.694 2.802 -51.108 1.00 68.25 185 ARG A C 1
ATOM 1467 O O . ARG A 1 185 ? 10.496 2.457 -50.252 1.00 68.25 185 ARG A O 1
ATOM 1474 N N . VAL A 1 186 ? 9.937 3.760 -51.995 1.00 64.62 186 VAL A N 1
ATOM 1475 C CA . VAL A 1 186 ? 11.083 4.660 -51.890 1.00 64.62 186 VAL A CA 1
ATOM 1476 C C . VAL A 1 186 ? 10.837 5.524 -50.654 1.00 64.62 186 VAL A C 1
ATOM 1478 O O . VAL A 1 186 ? 9.854 6.272 -50.640 1.00 64.62 186 VAL A O 1
ATOM 1481 N N . PRO A 1 187 ? 11.647 5.404 -49.588 1.00 75.00 187 PRO A N 1
ATOM 1482 C CA . PRO A 1 187 ? 11.522 6.289 -48.446 1.00 75.00 187 PRO A CA 1
ATOM 1483 C C . PRO A 1 187 ? 11.801 7.720 -48.907 1.00 75.00 187 PRO A C 1
ATOM 1485 O O . PRO A 1 187 ? 12.785 7.974 -49.596 1.00 75.00 187 PRO A O 1
ATOM 1488 N N . PHE A 1 188 ? 10.958 8.668 -48.505 1.00 74.19 188 PHE A N 1
ATOM 1489 C CA . PHE A 1 188 ? 11.210 10.096 -48.746 1.00 74.19 188 PHE A CA 1
ATOM 1490 C C . PHE A 1 188 ? 12.388 10.632 -47.919 1.00 74.19 188 PHE A C 1
ATOM 1492 O O . PHE A 1 188 ? 12.851 11.747 -48.136 1.00 74.19 188 PHE A O 1
ATOM 1499 N N . HIS A 1 189 ? 12.871 9.834 -46.967 1.00 75.19 189 HIS A N 1
ATOM 1500 C CA . HIS A 1 189 ? 14.009 10.148 -46.128 1.00 75.19 189 HIS A CA 1
ATOM 1501 C C . HIS A 1 189 ? 15.201 9.290 -46.534 1.00 75.19 189 HIS A C 1
ATOM 1503 O O . HIS A 1 189 ? 15.137 8.063 -46.481 1.00 75.19 189 HIS A O 1
ATOM 1509 N N . ILE A 1 190 ? 16.289 9.947 -46.915 1.00 78.12 190 ILE A N 1
ATOM 1510 C CA . ILE A 1 190 ? 17.573 9.295 -47.140 1.00 78.12 190 ILE A CA 1
ATOM 1511 C C . ILE A 1 190 ? 18.168 8.998 -45.752 1.00 78.12 190 ILE A C 1
ATOM 1513 O O . ILE A 1 190 ? 18.424 9.954 -45.023 1.00 78.12 190 ILE A O 1
ATOM 1517 N N . PRO A 1 191 ? 18.409 7.727 -45.363 1.00 68.81 191 PRO A N 1
ATOM 1518 C CA . PRO A 1 191 ? 18.853 7.381 -44.005 1.00 68.81 191 PRO A CA 1
ATOM 1519 C C . PRO A 1 191 ? 20.193 7.997 -43.584 1.00 68.81 191 PRO A C 1
ATOM 1521 O O . PRO A 1 191 ? 20.470 8.103 -42.395 1.00 68.81 191 PRO A O 1
ATOM 1524 N N . SER A 1 192 ? 21.026 8.398 -44.549 1.00 77.06 192 SER A N 1
ATOM 1525 C CA . SER A 1 192 ? 22.299 9.078 -44.291 1.00 77.06 192 SER A CA 1
ATOM 1526 C C . SER A 1 192 ? 22.149 10.565 -43.967 1.00 77.06 192 SER A C 1
ATOM 1528 O O . SER A 1 192 ? 23.104 11.171 -43.493 1.00 77.06 192 SER A O 1
ATOM 1530 N N . ILE A 1 193 ? 20.985 11.166 -44.231 1.00 78.06 193 ILE A N 1
ATOM 1531 C CA . ILE A 1 193 ? 20.697 12.554 -43.869 1.00 78.06 193 ILE A CA 1
ATOM 1532 C C . ILE A 1 193 ? 19.988 12.527 -42.523 1.00 78.06 193 ILE A C 1
ATOM 1534 O O . ILE A 1 193 ? 18.882 12.006 -42.404 1.00 78.06 193 ILE A O 1
ATOM 1538 N N . THR A 1 194 ? 20.603 13.096 -41.494 1.00 75.06 194 THR A N 1
ATOM 1539 C CA . THR A 1 194 ? 19.959 13.257 -40.191 1.00 75.06 194 THR A CA 1
ATOM 1540 C C . THR A 1 194 ? 18.774 14.212 -40.297 1.00 75.06 194 THR A C 1
ATOM 1542 O O . THR A 1 194 ? 18.785 15.175 -41.05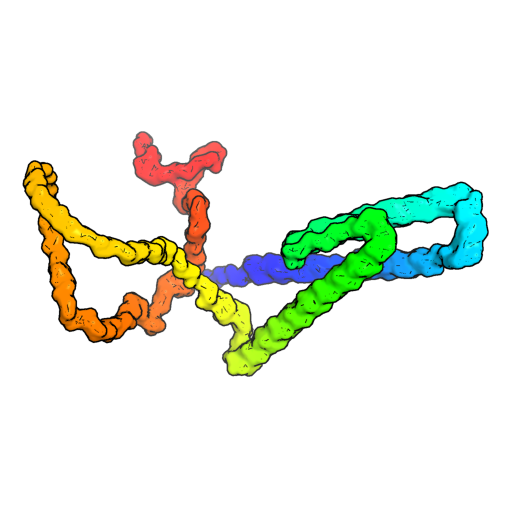9 1.00 75.06 194 THR A O 1
ATOM 1545 N N . ARG A 1 195 ? 17.702 13.952 -39.541 1.00 75.69 195 ARG A N 1
ATOM 1546 C CA . ARG A 1 195 ? 16.573 14.890 -39.478 1.00 75.69 195 ARG A CA 1
ATOM 1547 C C . ARG A 1 195 ? 17.043 16.206 -38.838 1.00 75.69 195 ARG A C 1
ATOM 1549 O O . ARG A 1 195 ? 17.598 16.130 -37.741 1.00 75.69 195 ARG A O 1
ATOM 1556 N N . PRO A 1 196 ? 16.767 17.382 -39.430 1.00 78.06 196 PRO A N 1
ATOM 1557 C CA . PRO A 1 196 ? 17.197 18.666 -38.873 1.00 78.06 196 PRO A CA 1
ATOM 1558 C C . PRO A 1 196 ? 16.712 18.896 -37.440 1.00 78.06 196 PRO A C 1
ATOM 1560 O O . PRO A 1 196 ? 17.459 19.401 -36.612 1.00 78.06 196 PRO A O 1
ATOM 1563 N N . GLN A 1 197 ? 15.501 18.437 -37.101 1.00 81.88 197 GLN A N 1
ATOM 1564 C CA . GLN A 1 197 ? 14.984 18.523 -35.731 1.00 81.88 197 GLN A CA 1
ATOM 1565 C C . GLN A 1 197 ? 15.876 17.775 -34.727 1.00 81.88 197 GLN A C 1
ATOM 1567 O O . 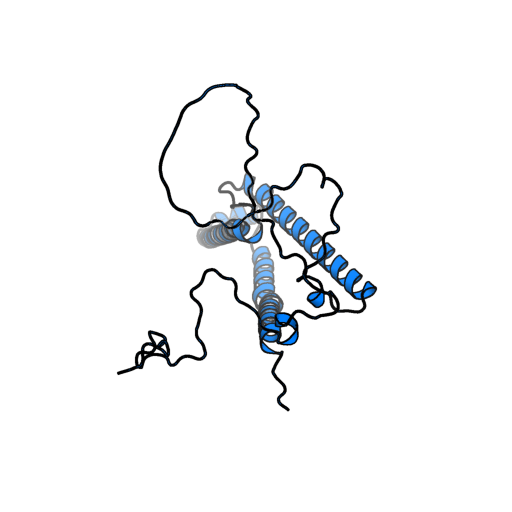GLN A 1 197 ? 16.004 18.205 -33.588 1.00 81.88 197 GLN A O 1
ATOM 1572 N N . ARG A 1 198 ? 16.531 16.681 -35.149 1.00 73.38 198 ARG A N 1
ATOM 1573 C CA . ARG A 1 198 ? 17.494 15.941 -34.318 1.00 73.38 198 ARG A CA 1
ATOM 1574 C C . ARG A 1 198 ? 18.851 16.634 -34.268 1.00 73.38 198 ARG A C 1
ATOM 1576 O O . ARG A 1 198 ? 19.455 16.689 -33.206 1.00 73.38 198 ARG A O 1
ATOM 1583 N N . GLU A 1 199 ? 19.315 17.157 -35.401 1.00 78.31 199 GLU A N 1
ATOM 1584 C CA . GLU A 1 199 ? 20.604 17.853 -35.500 1.00 78.31 199 GLU A CA 1
ATOM 1585 C C . GLU A 1 199 ? 20.627 19.125 -34.646 1.00 78.31 199 GLU A C 1
ATOM 1587 O O . GLU A 1 199 ? 21.555 19.338 -33.870 1.00 78.31 199 GLU A O 1
ATOM 1592 N N . PHE A 1 200 ? 19.549 19.909 -34.699 1.00 78.50 200 PHE A N 1
ATOM 1593 C CA . PHE A 1 200 ? 19.386 21.134 -33.917 1.00 78.50 200 PHE A CA 1
ATOM 1594 C C . PHE A 1 200 ? 18.658 20.916 -32.582 1.00 78.50 200 PHE A C 1
ATOM 1596 O O . PHE A 1 200 ? 18.353 21.890 -31.898 1.00 78.50 200 PHE A O 1
ATOM 1603 N N . LYS A 1 201 ? 18.373 19.656 -32.208 1.00 78.00 201 LYS A N 1
ATOM 1604 C CA . LYS A 1 201 ? 17.654 19.268 -30.976 1.00 78.00 201 LYS A CA 1
ATOM 1605 C C . LYS A 1 201 ? 16.363 20.071 -30.747 1.00 78.00 201 LYS A C 1
ATOM 1607 O O . LYS A 1 201 ? 16.002 20.392 -29.619 1.00 78.00 201 LYS A O 1
ATOM 1612 N N . MET A 1 202 ? 15.673 20.413 -31.831 1.00 77.75 202 MET A N 1
ATOM 1613 C CA . MET A 1 202 ? 14.414 21.141 -31.783 1.00 77.75 202 MET A CA 1
ATOM 1614 C C . MET A 1 202 ? 13.309 20.162 -31.397 1.00 77.75 202 MET A C 1
ATOM 1616 O O . MET A 1 202 ? 12.851 19.373 -32.226 1.00 77.75 202 MET A O 1
ATOM 1620 N N . VAL A 1 203 ? 12.889 20.206 -30.135 1.00 77.12 203 VAL A N 1
ATOM 1621 C CA . VAL A 1 203 ? 11.687 19.503 -29.685 1.00 77.12 203 VAL A CA 1
ATOM 1622 C C . VAL A 1 203 ? 10.488 20.288 -30.200 1.00 77.12 203 VAL A C 1
ATOM 1624 O O . VAL A 1 203 ? 10.281 21.440 -29.830 1.00 77.12 203 VAL A O 1
ATOM 1627 N N . VAL A 1 204 ? 9.738 19.681 -31.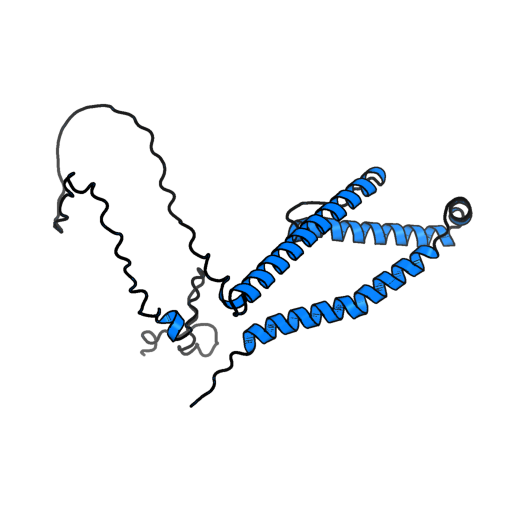116 1.00 76.25 204 VAL A N 1
ATOM 1628 C CA . VAL A 1 204 ? 8.506 20.269 -31.642 1.00 76.25 204 VAL A CA 1
ATOM 1629 C C . VAL A 1 204 ? 7.369 19.807 -30.747 1.00 76.25 204 VAL A C 1
ATOM 1631 O O . VAL A 1 204 ? 7.060 18.613 -30.728 1.00 76.25 204 VAL A O 1
ATOM 1634 N N . ASP A 1 205 ? 6.763 20.738 -30.016 1.00 79.56 205 ASP A N 1
ATOM 1635 C CA . ASP A 1 205 ? 5.500 20.466 -29.344 1.00 79.56 205 ASP A CA 1
ATOM 1636 C C . ASP A 1 205 ? 4.395 20.316 -30.400 1.00 79.56 205 ASP A C 1
ATOM 1638 O O . ASP A 1 205 ? 4.154 21.217 -31.203 1.00 79.56 205 ASP A O 1
ATOM 1642 N N . ASN A 1 206 ? 3.775 19.136 -30.431 1.00 81.38 206 ASN A N 1
ATOM 1643 C CA . ASN A 1 206 ? 2.656 18.812 -31.319 1.00 81.38 206 ASN A CA 1
ATOM 1644 C C . ASN A 1 206 ? 1.335 18.699 -30.543 1.00 81.38 206 ASN A C 1
ATOM 1646 O O . ASN A 1 206 ? 0.373 18.115 -31.051 1.00 81.38 206 ASN A O 1
ATOM 1650 N N . SER A 1 207 ? 1.294 19.189 -29.302 1.00 84.12 207 SER A N 1
ATOM 1651 C CA . SER A 1 207 ? 0.058 19.352 -28.553 1.00 84.12 207 SER A CA 1
ATOM 1652 C C . SER A 1 207 ? -0.928 20.215 -29.350 1.00 84.12 207 SER A C 1
ATOM 1654 O O . SER A 1 207 ? -0.552 21.041 -30.183 1.00 84.12 207 SER A O 1
ATOM 1656 N N . ASN A 1 208 ? -2.226 20.015 -29.122 1.00 82.19 208 ASN A N 1
ATOM 1657 C CA . ASN A 1 208 ? -3.257 20.856 -29.737 1.00 82.19 208 ASN A CA 1
ATOM 1658 C C . ASN A 1 208 ? -3.471 22.151 -28.932 1.00 82.19 208 ASN A C 1
ATOM 1660 O O . ASN A 1 208 ? -4.604 22.609 -28.771 1.00 82.19 208 ASN A O 1
ATOM 1664 N N . GLU A 1 209 ? -2.394 22.691 -28.365 1.00 83.12 209 GLU A N 1
ATOM 1665 C CA . GLU A 1 209 ? -2.396 23.953 -27.640 1.00 83.12 209 GLU A CA 1
ATOM 1666 C C . GLU A 1 209 ? -2.033 25.101 -28.594 1.00 83.12 209 GLU A C 1
ATOM 1668 O O . GLU A 1 209 ? -1.323 24.898 -29.587 1.00 83.12 209 GLU A O 1
ATOM 1673 N N . PRO A 1 210 ? -2.544 26.322 -28.360 1.00 80.94 210 PRO A N 1
ATOM 1674 C CA . PRO A 1 210 ? -2.102 27.488 -29.112 1.00 80.94 210 PRO A CA 1
ATOM 1675 C C . PRO A 1 210 ? -0.582 27.639 -29.006 1.00 80.94 210 PRO A C 1
ATOM 1677 O O . PRO A 1 210 ? -0.025 27.511 -27.919 1.00 80.94 210 PRO A O 1
ATOM 1680 N N . PHE A 1 211 ? 0.084 27.936 -30.125 1.00 77.62 211 PHE A N 1
ATOM 1681 C CA . PHE A 1 211 ? 1.533 28.125 -30.122 1.00 77.62 211 PHE A CA 1
ATOM 1682 C C . PHE A 1 211 ? 1.935 29.212 -29.108 1.00 77.62 211 PHE A C 1
ATOM 1684 O O . PHE A 1 211 ? 1.283 30.255 -28.988 1.00 77.62 211 PHE A O 1
ATOM 1691 N N . GLU A 1 212 ? 3.051 29.000 -28.413 1.00 75.00 212 GLU A N 1
ATOM 1692 C CA . GLU A 1 212 ? 3.654 30.035 -27.581 1.00 75.00 212 GLU A CA 1
ATOM 1693 C C . GLU A 1 212 ? 4.744 30.768 -28.370 1.00 75.00 212 GLU A C 1
ATOM 1695 O O . GLU A 1 212 ? 5.710 30.193 -28.876 1.00 75.00 212 GLU A O 1
ATOM 1700 N N . HIS A 1 213 ? 4.578 32.078 -28.514 1.00 76.31 213 HIS A N 1
ATOM 1701 C CA . HIS A 1 213 ? 5.520 32.927 -29.228 1.00 76.31 213 HIS A CA 1
ATOM 1702 C C . HIS A 1 213 ? 6.573 33.495 -28.269 1.00 76.31 213 HIS A C 1
ATOM 1704 O O . HIS A 1 213 ? 6.384 34.556 -27.679 1.00 76.31 213 HIS A O 1
ATOM 1710 N N . PHE A 1 214 ? 7.713 32.819 -28.147 1.00 66.75 214 PHE A N 1
ATOM 1711 C CA . PHE A 1 214 ? 8.808 33.247 -27.263 1.00 66.75 214 PHE A CA 1
ATOM 1712 C C . PHE A 1 214 ? 9.611 34.452 -27.776 1.00 66.75 214 PHE A C 1
ATOM 1714 O O . PHE A 1 214 ? 10.339 35.076 -27.009 1.00 66.75 214 PHE A O 1
ATOM 1721 N N . TRP A 1 215 ? 9.514 34.773 -29.068 1.00 68.38 215 TRP A N 1
ATOM 1722 C CA . TRP A 1 215 ? 10.314 35.830 -29.708 1.00 68.38 215 TRP A CA 1
ATOM 1723 C C . TRP A 1 215 ? 9.533 37.106 -30.020 1.00 68.38 215 TRP A C 1
ATOM 1725 O O . TRP A 1 215 ? 10.094 38.034 -30.596 1.00 68.38 215 TRP A O 1
ATOM 1735 N N . LEU A 1 216 ? 8.247 37.157 -29.675 1.00 72.31 216 LEU A N 1
ATOM 1736 C CA . LEU A 1 216 ? 7.416 38.329 -29.918 1.00 72.31 216 LEU A CA 1
ATOM 1737 C C . LEU A 1 216 ? 7.209 39.125 -28.634 1.00 72.31 216 LEU A C 1
ATOM 1739 O O . LEU A 1 216 ? 7.032 38.566 -27.551 1.00 72.31 216 LEU A O 1
ATOM 1743 N N . GLU A 1 217 ? 7.224 40.446 -28.785 1.00 68.50 217 GLU A N 1
ATOM 1744 C CA . GLU A 1 217 ? 6.997 41.382 -27.694 1.00 68.50 217 GLU A CA 1
ATOM 1745 C C . GLU A 1 217 ? 5.592 41.172 -27.117 1.00 68.50 217 GLU A C 1
ATOM 1747 O O . GLU A 1 217 ? 4.589 41.091 -27.838 1.00 68.50 217 GLU A O 1
ATOM 1752 N N . LYS A 1 218 ? 5.527 41.017 -25.796 1.00 75.00 218 LYS A N 1
ATOM 1753 C CA . LYS A 1 218 ? 4.261 40.935 -25.075 1.00 75.00 218 LYS A CA 1
ATOM 1754 C C . LYS A 1 218 ? 3.740 42.356 -24.865 1.00 75.00 218 LYS A C 1
ATOM 1756 O O . LYS A 1 218 ? 4.512 43.289 -24.690 1.00 75.00 218 LYS A O 1
ATOM 1761 N N . SER A 1 219 ? 2.423 42.506 -24.887 1.00 72.06 219 SER A N 1
ATOM 1762 C CA . SER A 1 219 ? 1.733 43.735 -24.495 1.00 72.06 219 SER A CA 1
ATOM 1763 C C . SER A 1 219 ? 2.193 44.213 -23.112 1.00 72.06 219 SER A C 1
ATOM 1765 O O . SER A 1 219 ? 2.586 43.396 -22.283 1.00 72.06 219 SER A O 1
ATOM 1767 N N . GLU A 1 220 ? 2.118 45.519 -22.850 1.00 68.94 220 GLU A N 1
ATOM 1768 C CA . GLU A 1 220 ? 2.534 46.157 -21.586 1.00 68.94 220 GLU A CA 1
ATOM 1769 C C . GLU A 1 220 ? 1.842 45.551 -20.348 1.00 68.94 220 GLU A C 1
ATOM 1771 O O . GLU A 1 220 ? 2.410 45.492 -19.262 1.00 68.94 220 GLU A O 1
ATOM 1776 N N . ASP A 1 221 ? 0.635 45.013 -20.535 1.00 72.19 221 ASP A N 1
ATOM 1777 C CA . ASP A 1 221 ? -0.152 44.292 -19.526 1.00 72.19 221 ASP A CA 1
ATOM 1778 C C . ASP A 1 221 ? 0.204 42.791 -19.394 1.00 72.19 221 ASP A C 1
ATOM 1780 O O . ASP A 1 221 ? -0.420 42.065 -18.621 1.00 72.19 221 ASP A O 1
ATOM 1784 N N . GLY A 1 222 ? 1.175 42.297 -20.168 1.00 67.50 222 GLY A N 1
ATOM 1785 C CA . GLY A 1 222 ? 1.645 40.908 -20.184 1.00 67.50 222 GLY A CA 1
ATOM 1786 C C . GLY A 1 222 ? 0.655 39.885 -20.754 1.00 67.50 222 GLY A C 1
ATOM 1787 O O . GLY A 1 222 ? 0.970 38.696 -20.791 1.00 67.50 222 GLY A O 1
ATOM 1788 N N . SER A 1 223 ? -0.528 40.319 -21.202 1.00 67.81 223 SER A N 1
ATOM 1789 C CA . SER A 1 223 ? -1.672 39.431 -21.463 1.00 67.81 223 SER A CA 1
ATOM 1790 C C . SER A 1 223 ? -1.732 38.852 -22.878 1.00 67.81 223 SER A C 1
ATOM 1792 O O . SER A 1 223 ? -2.319 37.792 -23.091 1.00 67.81 223 SER A O 1
ATOM 1794 N N . ARG A 1 224 ? -1.141 39.535 -23.864 1.00 72.12 224 ARG A N 1
ATOM 1795 C CA . ARG A 1 224 ? -1.216 39.162 -25.284 1.00 72.12 224 ARG A CA 1
ATOM 1796 C C . ARG A 1 224 ? 0.120 39.350 -25.979 1.00 72.12 224 ARG A C 1
ATOM 1798 O O . ARG A 1 224 ? 0.851 40.295 -25.690 1.00 72.12 224 ARG A O 1
ATOM 1805 N N . VAL A 1 225 ? 0.412 38.467 -26.923 1.00 75.94 225 VAL A N 1
ATOM 1806 C CA . VAL A 1 225 ? 1.582 38.589 -27.791 1.00 75.94 225 VAL A CA 1
ATOM 1807 C C . VAL A 1 225 ? 1.244 39.523 -28.951 1.00 75.94 225 VAL A C 1
ATOM 1809 O O . VAL A 1 225 ? 0.220 39.342 -29.614 1.00 75.94 225 VAL A O 1
ATOM 1812 N N . ILE A 1 226 ? 2.087 40.525 -29.205 1.00 73.12 226 ILE A N 1
ATOM 1813 C CA . ILE A 1 226 ? 1.883 41.470 -30.301 1.00 73.12 226 ILE A CA 1
ATOM 1814 C C . ILE A 1 226 ? 2.427 40.851 -31.586 1.00 73.12 226 ILE A C 1
ATOM 1816 O O . ILE A 1 226 ? 3.626 40.628 -31.748 1.00 73.12 226 ILE A O 1
ATOM 1820 N N . HIS A 1 227 ? 1.527 40.573 -32.526 1.00 72.94 227 HIS A N 1
ATOM 1821 C CA . HIS A 1 227 ? 1.917 40.093 -33.843 1.00 72.94 227 HIS A CA 1
ATOM 1822 C C . HIS A 1 227 ? 2.656 41.210 -34.614 1.00 72.94 227 HIS A C 1
ATOM 1824 O O . HIS A 1 227 ? 2.139 42.327 -34.698 1.00 72.94 227 HIS A O 1
ATOM 1830 N N . PRO A 1 228 ? 3.808 40.934 -35.254 1.00 67.88 228 PRO A N 1
ATOM 1831 C CA . PRO A 1 228 ? 4.694 41.964 -35.814 1.00 67.88 228 PRO A CA 1
ATOM 1832 C C . PRO A 1 228 ? 4.102 42.721 -37.015 1.00 67.88 228 PRO A C 1
ATOM 1834 O O . PRO A 1 228 ? 4.616 43.759 -37.417 1.00 67.88 228 PRO A O 1
ATOM 1837 N N . LEU A 1 229 ? 3.011 42.215 -37.597 1.00 69.62 229 LEU A N 1
ATOM 1838 C CA . LEU A 1 229 ? 2.261 42.892 -38.665 1.00 69.62 229 LEU A CA 1
ATOM 1839 C C . LEU A 1 229 ? 1.070 43.725 -38.160 1.00 69.62 229 LEU A C 1
ATOM 1841 O O . LEU A 1 229 ? 0.408 44.369 -38.966 1.00 69.62 229 LEU A O 1
ATOM 1845 N N . VAL A 1 230 ? 0.782 43.703 -36.856 1.00 64.25 230 VAL A N 1
ATOM 1846 C CA . VAL A 1 230 ? -0.339 44.436 -36.236 1.00 64.25 230 VAL A CA 1
ATOM 1847 C C . VAL A 1 230 ? 0.157 45.678 -35.477 1.00 64.25 230 VAL A C 1
ATOM 1849 O O . VAL A 1 230 ? -0.620 46.589 -35.222 1.00 64.25 230 VAL A O 1
ATOM 1852 N N . SER A 1 231 ? 1.460 45.785 -35.201 1.00 59.03 231 SER A N 1
ATOM 1853 C CA . SER A 1 231 ? 2.102 46.929 -34.530 1.00 59.03 231 SER A CA 1
ATOM 1854 C C . SER A 1 231 ? 2.437 48.124 -35.442 1.00 59.03 231 SER A C 1
ATOM 1856 O O . SER A 1 231 ? 3.277 48.947 -35.092 1.00 59.03 231 SER A O 1
ATOM 1858 N N . ARG A 1 232 ? 1.779 48.278 -36.601 1.00 53.75 232 ARG A N 1
ATOM 1859 C CA . ARG A 1 232 ? 1.869 49.523 -37.386 1.00 53.75 232 ARG A CA 1
ATOM 1860 C C . ARG A 1 232 ? 0.687 50.444 -37.096 1.00 53.75 232 ARG A C 1
ATOM 1862 O O . ARG A 1 232 ? -0.348 50.329 -37.747 1.00 53.75 232 ARG A O 1
ATOM 1869 N N . HIS A 1 233 ? 0.908 51.398 -36.196 1.00 48.72 233 HIS A N 1
ATOM 1870 C CA . HIS A 1 233 ? 0.392 52.756 -36.343 1.00 48.72 233 HIS A CA 1
ATOM 1871 C C . HIS A 1 233 ? 1.524 53.755 -36.143 1.00 48.72 233 HIS A C 1
ATOM 1873 O O . HIS A 1 233 ? 2.288 53.579 -35.171 1.00 48.72 233 HIS A O 1
#